Protein AF-A0A087AKK3-F1 (afdb_monomer)

Sequence (201 aa):
MSITNPILTGFAPDPALIRVGDTYVLANSTFDWWPAVNLHVSRDLANWTAVRSPIREARQLDLRGVASSFGVWAPDISYAHGRYWLVATNVKSVHASFTDRTTTYLCGSVPVPEGTRTVRLRTRIRTSRYTYDYAFDDGPWQETGTWPDARILSDDYAWQHGRGFFTGATVGLCTVDMSGYRASATFTGFDYRPEAGEVRP

Radius of gyration: 19.06 Å; Cα contacts (8 Å, |Δi|>4): 296; chains: 1; bounding box: 41×39×56 Å

Mean predicted aligned error: 10.4 Å

InterPro domains:
  IPR006710 Glycoside hydrolase, family 43 [PF04616] (3-94)
  IPR013320 Concanavalin A-like lectin/glucanase domain superfamily [SSF49899] (100-194)
  IPR023296 Glycosyl hydrolase, five-bladed beta-propeller domain superfamily [G3DSA:2.115.10.20] (1-170)
  IPR023296 Glycosyl hydrolase, five-bladed beta-propeller domain superfamily [SSF75005] (3-109)
  IPR041542 Beta-xylosidase, C-terminal Concanavalin A-like domain [PF17851] (105-193)
  IPR051795 Glycosyl Hydrolase Family 43 [PTHR42812] (3-93)

Secondary structure (DSSP, 8-state):
----S-SS-SS--S-EEEEETTEEEEEE--BT-SSBSEEEEESSSSS-EEE--SB-STTT---TTPPTT-EE-S-EEEEETTEEEEE--EE----S--------------PPPTT---EEEEEEEETTEEEEEEEETTS--EE-----BGGGGSHHHHHHTT-----S---------SSSS-PPP----------------

Nearest PDB structures (foldseek):
  1yrz-assembly2_B  TM=8.062E-01  e=1.834E-09  Halalkalibacterium halodurans C-125
  6ife-assembly1_B  TM=8.017E-01  e=3.567E-09  Bacillus pumilus
  7k1r-assembly1_A  TM=7.652E-01  e=2.049E-09  Enterobacter sp. enrichment culture clone nf1B6
  5zqs-assembly1_A  TM=8.058E-01  e=1.142E-08  Bacillus pumilus
  6ms3-assembly1_B  TM=6.995E-01  e=1.881E-08  Bacillus licheniformis DSM 13 = ATCC 14580

Foldseek 3Di:
DFADPPLDDDPFPQWAWDDDVQKIKTWGADALDPPGIWIWIDRQSRHIDTDDDPRHDVVRPPSPPADPRFAWHRKHWDDDDNDIDIGTDRGRDDPADPDPPDDDDPPDDDDDDPPFPDKDWDWDDD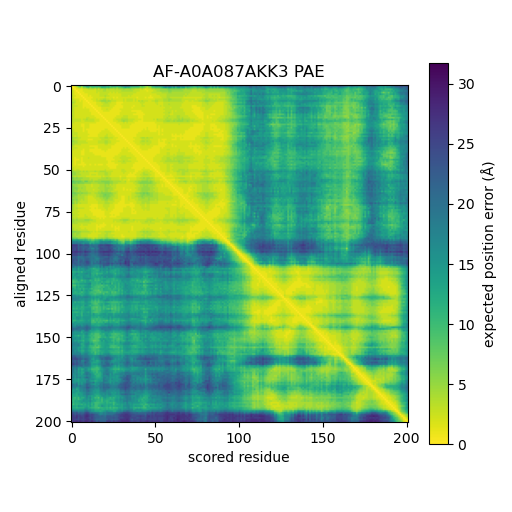PQWIFIWIDTDPDDIDTPPDTDGCCCQDQVVCVVVRHDGDHDHDDDDDDDPPPPPPDDDTDNDDDDDDDPDPPDD

Structure (mmCIF, N/CA/C/O backbone):
data_AF-A0A087AKK3-F1
#
_entry.id   AF-A0A087AKK3-F1
#
loop_
_atom_site.group_PDB
_atom_site.id
_atom_site.type_symbol
_atom_site.label_atom_id
_atom_site.label_alt_id
_atom_site.label_comp_id
_atom_site.label_asym_id
_atom_site.label_entity_id
_atom_site.label_seq_id
_atom_site.pdbx_PDB_ins_code
_atom_site.Cartn_x
_atom_site.Cartn_y
_atom_site.Cartn_z
_atom_site.occupancy
_atom_site.B_iso_or_equiv
_atom_site.auth_seq_id
_atom_site.auth_comp_id
_atom_site.auth_asym_id
_atom_site.auth_atom_id
_atom_site.pdbx_PDB_model_num
ATOM 1 N N . MET A 1 1 ? -9.877 -17.093 10.296 1.00 61.69 1 MET A N 1
ATOM 2 C CA . MET A 1 1 ? -8.447 -17.364 10.035 1.00 61.69 1 MET A CA 1
ATOM 3 C C . MET A 1 1 ? -7.669 -16.129 10.467 1.00 61.69 1 MET A C 1
ATOM 5 O O . MET A 1 1 ? -8.206 -15.042 10.301 1.00 61.69 1 MET A O 1
AT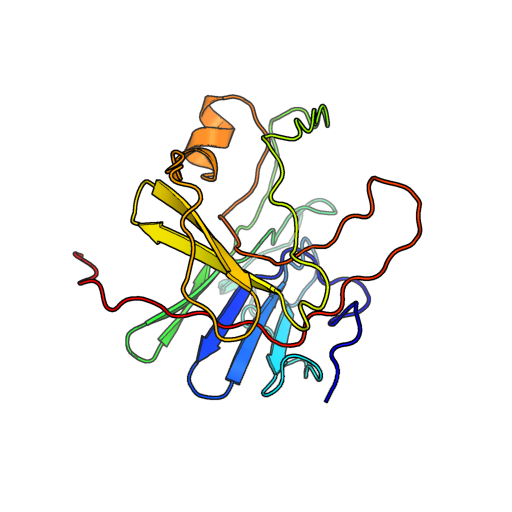OM 9 N N . SER A 1 2 ? -6.502 -16.267 11.098 1.00 81.75 2 SER A N 1
ATOM 10 C CA . SER A 1 2 ? -5.696 -15.124 11.561 1.00 81.75 2 SER A CA 1
ATOM 11 C C . SER A 1 2 ? -4.670 -14.716 10.504 1.00 81.75 2 SER A C 1
ATOM 13 O O . SER A 1 2 ? -4.072 -15.586 9.878 1.00 81.75 2 SER A O 1
ATOM 15 N N . ILE A 1 3 ? -4.441 -13.413 10.335 1.00 84.88 3 ILE A N 1
ATOM 16 C CA . ILE A 1 3 ? -3.373 -12.877 9.482 1.00 84.88 3 ILE A CA 1
ATOM 17 C C . ILE A 1 3 ? -2.043 -12.974 10.239 1.00 84.88 3 ILE A C 1
ATOM 19 O O . ILE A 1 3 ? -1.964 -12.589 11.407 1.00 84.88 3 ILE A O 1
ATOM 23 N N . THR A 1 4 ? -0.992 -13.458 9.577 1.00 80.81 4 THR A N 1
ATOM 24 C CA . THR A 1 4 ? 0.373 -13.485 10.121 1.00 80.81 4 THR A CA 1
ATOM 25 C C . THR A 1 4 ? 1.274 -12.635 9.242 1.00 80.81 4 THR A C 1
ATOM 27 O O . THR A 1 4 ? 1.393 -12.882 8.046 1.00 80.81 4 THR A O 1
ATOM 30 N N . ASN A 1 5 ? 1.897 -11.620 9.839 1.00 81.56 5 ASN A N 1
ATOM 31 C CA . ASN A 1 5 ? 2.835 -10.762 9.129 1.00 81.56 5 ASN A CA 1
ATOM 32 C C . ASN A 1 5 ? 4.249 -11.375 9.086 1.00 81.56 5 ASN A C 1
ATOM 34 O O . ASN A 1 5 ? 4.656 -12.009 10.063 1.00 81.56 5 ASN A O 1
ATOM 38 N N . PRO A 1 6 ? 5.016 -11.123 8.007 1.00 86.75 6 PRO A N 1
ATOM 39 C CA . PRO A 1 6 ? 4.605 -10.379 6.809 1.00 86.75 6 PRO A CA 1
ATOM 40 C C . PRO A 1 6 ? 3.703 -11.222 5.885 1.00 86.75 6 PRO A C 1
ATOM 42 O O . PRO A 1 6 ? 3.997 -12.387 5.632 1.00 86.75 6 PRO A O 1
ATOM 45 N N . ILE A 1 7 ? 2.624 -10.621 5.358 1.00 87.19 7 ILE A N 1
ATOM 46 C CA . ILE A 1 7 ? 1.678 -11.306 4.449 1.00 87.19 7 ILE A CA 1
ATOM 47 C C . ILE A 1 7 ? 2.309 -11.729 3.112 1.00 87.19 7 ILE A C 1
ATOM 49 O O . ILE A 1 7 ? 1.840 -12.671 2.480 1.00 87.19 7 ILE A O 1
ATOM 53 N N . LEU A 1 8 ? 3.383 -11.046 2.702 1.00 90.56 8 LEU A N 1
ATOM 54 C CA . LEU A 1 8 ? 4.264 -11.406 1.594 1.00 90.56 8 LEU A CA 1
ATOM 55 C C . LEU A 1 8 ? 5.705 -11.346 2.109 1.00 90.56 8 LEU A C 1
ATOM 57 O O . LEU A 1 8 ? 6.149 -10.306 2.595 1.00 90.56 8 LEU A O 1
ATOM 61 N N . THR A 1 9 ? 6.431 -12.459 2.043 1.00 89.56 9 THR A N 1
ATOM 62 C CA . THR A 1 9 ? 7.839 -12.534 2.455 1.00 89.56 9 THR A CA 1
ATOM 63 C C . THR A 1 9 ? 8.776 -12.160 1.302 1.00 89.56 9 THR A C 1
ATOM 65 O O . THR A 1 9 ? 8.441 -12.310 0.129 1.00 89.56 9 THR A O 1
ATOM 68 N N . GLY A 1 10 ? 9.990 -11.705 1.630 1.00 90.62 10 GLY A N 1
ATOM 69 C CA . GLY A 1 10 ? 11.021 -11.390 0.637 1.00 90.62 10 GLY A CA 1
ATOM 70 C C . GLY A 1 10 ? 10.846 -10.018 -0.024 1.00 90.62 10 GLY A C 1
ATOM 71 O O . GLY A 1 10 ? 10.467 -9.045 0.624 1.00 90.62 10 GLY A O 1
ATOM 72 N N . PHE A 1 11 ? 11.187 -9.931 -1.310 1.00 90.31 11 PHE A N 1
ATOM 73 C CA . PHE A 1 11 ? 11.181 -8.690 -2.087 1.00 90.31 11 PHE A CA 1
ATOM 74 C C . PHE A 1 11 ? 9.762 -8.343 -2.581 1.00 90.31 11 PHE A C 1
ATOM 76 O O . PHE A 1 11 ? 9.383 -8.650 -3.711 1.00 90.31 11 PHE A O 1
ATOM 83 N N . ALA A 1 12 ? 8.975 -7.716 -1.703 1.00 92.25 12 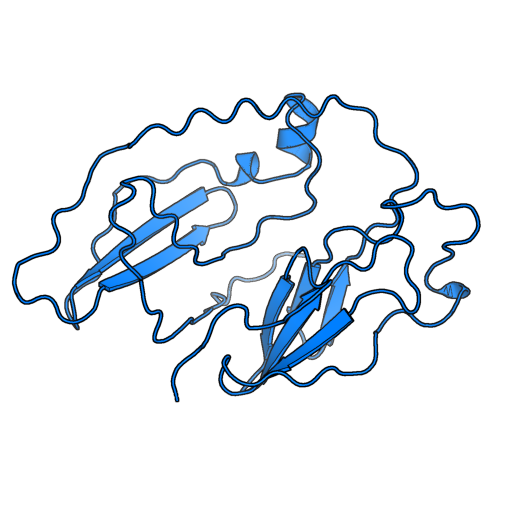ALA A N 1
ATOM 84 C CA . ALA A 1 12 ? 7.624 -7.226 -1.993 1.00 92.25 12 ALA A CA 1
ATOM 85 C C . ALA A 1 12 ? 7.392 -5.807 -1.415 1.00 92.25 12 ALA A C 1
ATOM 87 O O . ALA A 1 12 ? 6.607 -5.647 -0.476 1.00 92.25 12 ALA A O 1
ATOM 88 N N . PRO A 1 13 ? 8.089 -4.770 -1.925 1.00 86.38 13 PRO A N 1
ATOM 89 C CA . PRO A 1 13 ? 7.930 -3.395 -1.458 1.00 86.38 13 PRO A CA 1
ATOM 90 C C . PRO A 1 13 ? 6.706 -2.713 -2.077 1.00 86.38 13 PRO A C 1
ATOM 92 O O . PRO A 1 13 ? 6.098 -3.222 -3.018 1.00 86.38 13 PRO A O 1
ATOM 95 N N . ASP A 1 14 ? 6.355 -1.546 -1.541 1.00 88.25 14 ASP A N 1
ATOM 96 C CA . ASP A 1 14 ? 5.350 -0.631 -2.095 1.00 88.25 14 ASP A CA 1
ATOM 97 C C . ASP A 1 14 ? 4.004 -1.301 -2.443 1.00 88.25 14 ASP A C 1
ATOM 99 O O . ASP A 1 14 ? 3.605 -1.327 -3.609 1.00 88.25 14 ASP A O 1
ATOM 103 N N . PRO A 1 15 ? 3.304 -1.904 -1.459 1.00 89.69 15 PRO A N 1
ATOM 104 C CA . PRO A 1 15 ? 2.065 -2.622 -1.724 1.00 89.69 15 PRO A CA 1
ATOM 105 C C . PRO A 1 15 ? 0.937 -1.663 -2.130 1.00 89.69 15 PRO A C 1
ATOM 107 O O . PRO A 1 15 ? 0.432 -0.904 -1.303 1.00 89.69 15 PRO A O 1
ATOM 110 N N . ALA A 1 16 ? 0.475 -1.764 -3.374 1.00 87.94 16 ALA A N 1
ATOM 111 C CA . ALA A 1 16 ? -0.769 -1.162 -3.842 1.00 87.94 16 ALA A CA 1
ATOM 112 C C . ALA A 1 16 ? -1.887 -2.212 -3.816 1.00 87.94 16 ALA A C 1
ATOM 114 O O . ALA A 1 16 ? -1.861 -3.181 -4.576 1.00 87.94 16 ALA A O 1
ATOM 115 N N . LEU A 1 17 ? -2.851 -2.043 -2.908 1.00 90.00 17 LEU A N 1
ATOM 116 C CA . LEU A 1 17 ? -3.904 -3.015 -2.614 1.00 90.00 17 LEU A CA 1
ATOM 117 C C . LEU A 1 17 ? -5.280 -2.478 -3.015 1.00 90.00 17 LEU A C 1
ATOM 119 O O . LEU A 1 17 ? -5.697 -1.422 -2.546 1.00 90.00 17 LEU A O 1
ATOM 123 N N . ILE A 1 18 ? -6.033 -3.268 -3.776 1.00 88.19 18 ILE A N 1
ATOM 124 C CA . ILE A 1 18 ? -7.459 -3.037 -4.033 1.00 88.19 18 ILE A CA 1
ATOM 125 C C . ILE A 1 18 ? -8.285 -4.289 -3.775 1.00 88.19 18 ILE A C 1
ATOM 127 O O . ILE A 1 18 ? -7.763 -5.401 -3.695 1.00 88.19 18 ILE A O 1
ATOM 131 N N . ARG A 1 19 ? -9.604 -4.114 -3.696 1.00 90.19 19 ARG A N 1
ATOM 132 C CA . ARG A 1 19 ? -10.575 -5.208 -3.664 1.00 90.19 19 ARG A CA 1
ATOM 133 C C . ARG A 1 19 ? -11.540 -5.078 -4.838 1.00 90.19 19 ARG A C 1
ATOM 135 O O . ARG A 1 19 ? -12.117 -4.015 -5.049 1.00 90.19 19 ARG A O 1
ATOM 142 N N . VAL A 1 20 ? -11.747 -6.172 -5.565 1.00 91.00 20 VAL A N 1
ATOM 143 C CA . VAL A 1 20 ? -12.719 -6.292 -6.658 1.00 91.00 20 VAL A CA 1
ATOM 144 C C . VAL A 1 20 ? -13.595 -7.508 -6.374 1.00 91.00 20 VAL A C 1
ATOM 146 O O . VAL A 1 20 ? -13.138 -8.647 -6.436 1.00 91.00 20 VAL A O 1
ATOM 149 N N . GLY A 1 21 ? -14.855 -7.270 -6.005 1.00 92.62 21 GLY A N 1
ATOM 150 C CA . GLY A 1 21 ? -15.750 -8.335 -5.546 1.00 92.62 21 GLY A CA 1
ATOM 151 C C . GLY A 1 21 ? -15.235 -9.019 -4.272 1.00 92.62 21 GLY A C 1
ATOM 152 O O . GLY A 1 21 ? -15.027 -8.373 -3.241 1.00 92.62 21 GLY A O 1
ATOM 153 N N . ASP A 1 22 ? -15.036 -10.335 -4.331 1.00 93.56 22 ASP A N 1
ATOM 154 C CA . ASP A 1 22 ? -14.504 -11.155 -3.233 1.00 93.56 22 ASP A CA 1
ATOM 155 C C . ASP A 1 22 ? -12.972 -11.298 -3.256 1.00 93.56 22 ASP A C 1
ATOM 157 O O . ASP A 1 22 ? -12.410 -11.995 -2.415 1.00 93.56 22 ASP A O 1
ATOM 161 N N . THR A 1 23 ? -12.297 -10.650 -4.208 1.00 95.00 23 THR A N 1
ATOM 162 C CA . THR A 1 23 ? -10.865 -10.829 -4.449 1.00 95.00 23 THR A CA 1
ATOM 163 C C . THR A 1 23 ? -10.091 -9.551 -4.137 1.00 95.00 23 THR A C 1
ATOM 165 O O . THR A 1 23 ? -10.370 -8.478 -4.672 1.00 95.00 23 THR A O 1
ATOM 168 N N . TYR A 1 24 ? -9.088 -9.678 -3.281 1.00 95.06 24 TYR A N 1
ATOM 169 C CA . TYR A 1 24 ? -8.055 -8.685 -3.030 1.00 95.06 24 TYR A CA 1
ATOM 170 C C . TYR A 1 24 ? -6.929 -8.849 -4.047 1.00 95.06 24 TYR A C 1
ATOM 172 O O . TYR A 1 24 ? -6.531 -9.974 -4.347 1.00 95.06 24 TYR A O 1
ATOM 180 N N . VAL A 1 25 ? -6.418 -7.736 -4.565 1.00 95.75 25 VAL A N 1
ATOM 181 C CA . VAL A 1 25 ? -5.319 -7.686 -5.534 1.00 95.75 25 VAL A CA 1
ATOM 182 C C . VAL A 1 25 ? -4.248 -6.751 -4.999 1.00 95.75 25 VAL A C 1
ATOM 184 O O . VAL A 1 25 ? -4.553 -5.606 -4.680 1.00 95.75 25 VAL A O 1
ATOM 187 N N . LEU A 1 26 ? -3.014 -7.237 -4.907 1.00 95.38 26 LEU A N 1
ATOM 188 C CA . LEU A 1 26 ? -1.871 -6.505 -4.374 1.00 95.38 26 LEU A CA 1
ATOM 189 C C . LEU A 1 26 ? -0.761 -6.456 -5.425 1.00 95.38 26 LEU A C 1
ATOM 191 O O . LEU A 1 26 ? -0.310 -7.501 -5.894 1.00 95.38 26 LEU A O 1
ATOM 195 N N . ALA A 1 27 ? -0.347 -5.250 -5.802 1.00 95.81 27 ALA A N 1
ATOM 196 C CA . ALA A 1 27 ? 0.767 -4.993 -6.705 1.00 95.81 27 ALA A CA 1
ATOM 197 C C . ALA A 1 27 ? 1.980 -4.466 -5.924 1.00 95.81 27 ALA A C 1
ATOM 199 O O . ALA A 1 27 ? 1.818 -3.629 -5.042 1.00 95.81 27 ALA A O 1
ATOM 200 N N . ASN A 1 28 ? 3.181 -4.940 -6.250 1.00 95.31 28 ASN A N 1
ATOM 201 C CA . ASN A 1 28 ? 4.441 -4.487 -5.654 1.00 95.31 28 ASN A CA 1
ATOM 202 C C . ASN A 1 28 ? 5.404 -3.979 -6.727 1.00 95.31 28 ASN A C 1
ATOM 204 O O . ASN A 1 28 ? 5.393 -4.465 -7.867 1.00 95.31 28 ASN A O 1
ATOM 208 N N . SER A 1 29 ? 6.272 -3.047 -6.338 1.00 94.00 29 SER A N 1
ATOM 209 C CA . SER A 1 29 ? 7.388 -2.595 -7.167 1.00 94.00 29 SER A CA 1
ATOM 210 C C . SER A 1 29 ? 8.376 -3.734 -7.436 1.00 94.00 29 SER A C 1
ATOM 212 O O . SER A 1 29 ? 8.491 -4.695 -6.672 1.00 94.00 29 SER A O 1
ATOM 214 N N . THR A 1 30 ? 9.071 -3.650 -8.572 1.00 95.62 30 THR A N 1
ATOM 215 C CA . THR A 1 30 ? 10.078 -4.645 -8.985 1.00 95.62 30 THR A CA 1
ATOM 216 C C . THR A 1 30 ? 11.428 -4.023 -9.304 1.00 95.62 30 THR A C 1
ATOM 218 O O . THR A 1 30 ? 12.376 -4.754 -9.559 1.00 95.62 30 THR A O 1
ATOM 221 N N . PHE A 1 31 ? 11.547 -2.697 -9.269 1.00 94.38 31 PHE A N 1
ATOM 222 C CA . PHE A 1 31 ? 12.751 -1.970 -9.651 1.00 94.38 31 PHE A CA 1
ATOM 223 C C . PHE A 1 31 ? 13.273 -2.433 -11.025 1.00 94.38 31 PHE A C 1
ATOM 225 O O . PHE A 1 31 ? 12.545 -2.395 -12.022 1.00 94.38 31 PHE A O 1
ATOM 232 N N . ASP A 1 32 ? 14.520 -2.880 -11.080 1.00 94.62 32 ASP A N 1
ATOM 233 C CA . ASP A 1 32 ? 15.224 -3.372 -12.256 1.00 94.62 32 ASP A CA 1
ATOM 234 C C . ASP A 1 32 ? 14.939 -4.855 -12.570 1.00 94.62 32 ASP A C 1
ATOM 236 O O . ASP A 1 32 ? 15.443 -5.386 -13.562 1.00 94.62 32 ASP A O 1
ATOM 240 N N . TRP A 1 33 ? 14.086 -5.524 -11.786 1.00 95.56 33 TRP A N 1
ATOM 241 C CA . TRP A 1 33 ? 13.702 -6.919 -12.007 1.00 95.56 33 TRP A CA 1
ATOM 242 C C . TRP A 1 33 ? 12.614 -7.083 -13.073 1.00 95.56 33 TRP A C 1
ATOM 244 O O . TRP A 1 33 ? 11.688 -6.278 -13.207 1.00 95.56 33 TRP A O 1
ATOM 254 N N . TRP A 1 34 ? 12.717 -8.190 -13.813 1.00 94.00 34 TRP A N 1
ATOM 255 C CA . TRP A 1 34 ? 11.818 -8.562 -14.902 1.00 94.00 34 TRP A CA 1
ATOM 256 C C . TRP A 1 34 ? 11.275 -9.989 -14.716 1.00 94.00 34 TRP A C 1
ATOM 258 O O . TRP A 1 34 ? 12.063 -10.885 -14.406 1.00 94.00 34 TRP A O 1
ATOM 268 N N . PRO A 1 35 ? 9.982 -10.262 -14.985 1.00 95.25 35 PRO A N 1
ATOM 269 C CA . PRO A 1 35 ? 8.943 -9.335 -15.444 1.00 95.25 35 PRO A CA 1
ATOM 270 C C . PRO A 1 35 ? 8.543 -8.271 -14.415 1.00 95.25 35 PRO A C 1
ATOM 272 O O . PRO A 1 35 ? 8.731 -8.460 -13.219 1.00 95.25 35 PRO A O 1
ATOM 275 N N . ALA A 1 36 ? 8.003 -7.151 -14.895 1.00 95.00 36 ALA A N 1
ATOM 276 C CA . ALA A 1 36 ? 7.754 -5.973 -14.075 1.00 95.00 36 ALA A CA 1
ATOM 277 C C . ALA A 1 36 ? 6.387 -6.002 -13.373 1.00 95.00 36 ALA A C 1
ATOM 279 O O . ALA A 1 36 ? 5.386 -6.424 -13.962 1.00 95.00 36 ALA A O 1
ATOM 280 N N . VAL A 1 37 ? 6.363 -5.468 -12.145 1.00 96.25 37 VAL A N 1
ATOM 281 C CA . VAL A 1 37 ? 5.239 -5.478 -11.191 1.00 96.25 37 VAL A CA 1
ATOM 282 C C . VAL A 1 37 ? 4.855 -6.896 -10.754 1.00 96.25 37 VAL A C 1
ATOM 284 O O . VAL A 1 37 ? 4.308 -7.691 -11.523 1.00 96.25 37 VAL A O 1
ATOM 287 N N . ASN A 1 38 ? 5.098 -7.214 -9.483 1.00 96.69 38 ASN A N 1
ATOM 288 C CA . ASN A 1 38 ? 4.615 -8.460 -8.888 1.00 96.69 38 ASN A CA 1
ATOM 289 C C . ASN A 1 38 ? 3.147 -8.290 -8.503 1.00 96.69 38 ASN A C 1
ATOM 291 O O . ASN A 1 38 ? 2.796 -7.286 -7.890 1.00 96.69 38 ASN A O 1
ATOM 295 N N . LEU A 1 39 ? 2.298 -9.258 -8.856 1.00 96.75 39 LEU A N 1
ATOM 296 C CA . LEU A 1 39 ? 0.868 -9.213 -8.561 1.00 96.75 39 LEU A CA 1
ATOM 297 C C . LEU A 1 39 ? 0.467 -10.443 -7.750 1.00 96.75 39 LEU A C 1
ATOM 299 O O . LEU A 1 39 ? 0.797 -11.571 -8.114 1.00 96.75 39 LEU A O 1
ATOM 303 N N . HIS A 1 40 ? -0.260 -10.220 -6.664 1.00 97.69 40 HIS A N 1
ATOM 304 C CA . HIS A 1 40 ? -0.758 -11.259 -5.775 1.00 97.69 40 HIS A CA 1
ATOM 305 C C . HIS A 1 40 ? -2.263 -11.101 -5.593 1.00 97.69 40 HIS A C 1
ATOM 307 O O . HIS A 1 40 ? -2.782 -9.985 -5.600 1.00 97.69 40 HIS A O 1
ATOM 313 N N . VAL A 1 41 ? -2.966 -12.216 -5.410 1.00 97.31 41 VAL A N 1
ATOM 314 C CA . VAL A 1 41 ? -4.398 -12.215 -5.101 1.00 97.31 41 VAL A CA 1
ATOM 315 C C . VAL A 1 41 ? -4.698 -12.994 -3.832 1.00 97.31 41 VAL A C 1
ATOM 317 O O . VAL A 1 41 ? -4.019 -13.971 -3.515 1.00 97.31 41 VAL A O 1
ATOM 320 N N . SER A 1 42 ? -5.734 -12.570 -3.119 1.00 96.19 42 SER A N 1
ATOM 321 C CA . SER A 1 42 ? -6.236 -13.230 -1.914 1.00 96.19 42 SER A CA 1
ATOM 322 C C . SER A 1 42 ? -7.754 -13.091 -1.827 1.00 96.19 42 SER A C 1
ATOM 324 O O . SER A 1 42 ? -8.325 -12.166 -2.398 1.00 96.19 42 SER A O 1
ATOM 326 N N . ARG A 1 43 ? -8.425 -13.986 -1.098 1.00 94.06 43 ARG A N 1
ATOM 327 C CA . ARG A 1 43 ? -9.845 -13.831 -0.719 1.00 94.06 43 ARG A CA 1
ATOM 328 C C . ARG A 1 43 ? -10.042 -13.544 0.770 1.00 94.06 43 ARG A C 1
ATOM 330 O O . ARG A 1 43 ? -11.149 -13.225 1.186 1.00 94.06 43 ARG A O 1
ATOM 337 N N . ASP A 1 44 ? -8.982 -13.657 1.567 1.00 89.88 44 ASP A N 1
ATOM 338 C CA . ASP A 1 44 ? -9.047 -13.627 3.032 1.00 89.88 44 ASP A CA 1
ATOM 339 C C . ASP A 1 44 ? -7.974 -12.741 3.687 1.00 89.88 44 ASP A C 1
ATOM 341 O O . ASP A 1 44 ? -7.906 -12.690 4.914 1.00 89.88 44 ASP A O 1
ATOM 345 N N . LEU A 1 45 ? -7.146 -12.052 2.887 1.00 90.81 45 LEU A N 1
ATOM 346 C CA . LEU A 1 45 ? -5.993 -11.233 3.297 1.00 90.81 45 LEU A CA 1
ATOM 347 C C . LEU A 1 45 ? -4.873 -11.994 4.029 1.00 90.81 45 LEU A C 1
ATOM 349 O O . LEU A 1 45 ? -3.817 -11.413 4.284 1.00 90.81 45 LEU A O 1
ATOM 353 N N . ALA A 1 46 ? -5.070 -13.273 4.345 1.00 88.31 46 ALA A N 1
ATOM 354 C CA . ALA A 1 46 ? -4.118 -14.110 5.064 1.00 88.31 46 ALA A CA 1
ATOM 355 C C . ALA A 1 46 ? -3.292 -14.966 4.100 1.00 88.31 46 ALA A C 1
ATOM 357 O O . ALA A 1 46 ? -2.082 -15.091 4.265 1.00 88.31 46 ALA A O 1
ATOM 358 N N . ASN A 1 47 ? -3.938 -15.523 3.075 1.00 92.56 47 ASN A N 1
ATOM 359 C CA . ASN A 1 47 ? -3.326 -16.412 2.101 1.00 92.56 47 ASN A CA 1
ATOM 360 C C . ASN A 1 47 ? -3.256 -15.719 0.743 1.00 92.56 47 ASN A C 1
ATOM 362 O O . ASN A 1 47 ? -4.280 -15.323 0.180 1.00 92.56 47 ASN A O 1
ATOM 366 N N . TRP A 1 48 ? -2.044 -15.595 0.209 1.00 96.12 48 TRP A N 1
ATOM 367 C CA . TRP A 1 48 ? -1.771 -14.874 -1.029 1.00 96.12 48 TRP A CA 1
ATOM 368 C C . TRP A 1 48 ? -1.206 -15.810 -2.089 1.00 96.12 48 TRP A C 1
ATOM 370 O O . TRP A 1 48 ? -0.311 -16.608 -1.827 1.00 96.12 48 TRP A O 1
ATOM 380 N N . THR A 1 49 ? -1.732 -15.704 -3.306 1.00 97.81 49 THR A N 1
ATOM 381 C CA . THR A 1 49 ? -1.240 -16.436 -4.476 1.00 97.81 49 THR A CA 1
ATOM 382 C C . THR A 1 49 ? -0.628 -15.450 -5.456 1.00 97.81 49 THR A C 1
ATOM 384 O O . THR A 1 49 ? -1.305 -14.522 -5.898 1.00 97.81 49 THR A O 1
ATOM 387 N N . ALA A 1 50 ? 0.642 -15.652 -5.808 1.00 96.81 50 ALA A N 1
ATOM 388 C CA . ALA A 1 50 ? 1.272 -14.907 -6.889 1.00 96.81 50 ALA A CA 1
ATOM 389 C C . ALA A 1 50 ? 0.587 -15.243 -8.218 1.00 96.81 50 ALA A C 1
ATOM 391 O O . ALA A 1 50 ? 0.356 -16.410 -8.542 1.00 96.81 50 ALA A O 1
ATOM 392 N N . VAL A 1 51 ? 0.275 -14.218 -9.000 1.00 96.12 51 VAL A N 1
ATOM 393 C CA . VAL A 1 51 ? -0.265 -14.369 -10.348 1.00 96.12 51 VAL A CA 1
ATOM 394 C C . VAL A 1 51 ? 0.668 -13.717 -11.357 1.00 96.12 51 VAL A C 1
ATOM 396 O O . VAL A 1 51 ? 1.669 -13.083 -11.031 1.00 96.12 51 VAL A O 1
ATOM 399 N N . ARG A 1 52 ? 0.357 -13.925 -12.632 1.00 93.50 52 ARG A N 1
ATOM 400 C CA . ARG A 1 52 ? 1.165 -13.441 -13.743 1.00 93.50 52 ARG A CA 1
ATOM 401 C C . ARG A 1 52 ? 1.345 -11.917 -13.681 1.00 93.50 52 ARG A C 1
ATOM 403 O O . ARG A 1 52 ? 0.357 -11.191 -13.725 1.00 93.50 52 ARG A O 1
ATOM 410 N N . SER A 1 53 ? 2.600 -11.462 -13.707 1.00 94.62 53 SER A N 1
ATOM 411 C CA . SER A 1 53 ? 2.939 -10.040 -13.830 1.00 94.62 53 SER A CA 1
ATOM 412 C C . SER A 1 53 ? 2.287 -9.405 -15.069 1.00 94.62 53 SER A C 1
ATOM 414 O O . SER A 1 53 ? 2.254 -10.045 -16.130 1.00 94.62 53 SER A O 1
ATOM 416 N N . PRO A 1 54 ? 1.792 -8.161 -14.972 1.00 92.50 54 PRO A N 1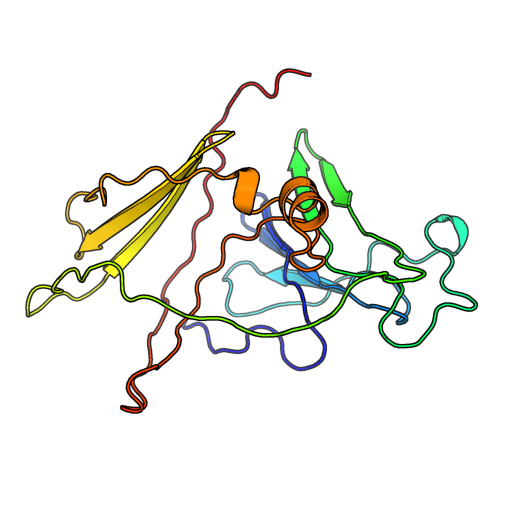
ATOM 417 C CA . PRO A 1 54 ? 1.091 -7.478 -16.059 1.00 92.50 54 PRO A CA 1
ATOM 418 C C . PRO A 1 54 ? 2.029 -6.906 -17.137 1.00 92.50 54 PRO A C 1
ATOM 420 O O . PRO A 1 54 ? 1.620 -6.767 -18.293 1.00 92.50 54 PRO A O 1
ATOM 423 N N . ILE A 1 55 ? 3.287 -6.602 -16.794 1.00 93.75 55 ILE A N 1
ATOM 424 C CA . ILE A 1 55 ? 4.283 -6.032 -17.712 1.00 93.75 55 ILE A CA 1
ATOM 425 C C . ILE A 1 55 ? 5.325 -7.105 -18.039 1.00 93.75 55 ILE A C 1
ATOM 427 O O . ILE A 1 55 ? 6.138 -7.487 -17.198 1.00 93.75 55 ILE A O 1
ATOM 431 N N . ARG A 1 56 ? 5.271 -7.644 -19.262 1.00 93.88 56 ARG A N 1
ATOM 432 C CA . ARG A 1 56 ? 6.064 -8.818 -19.677 1.00 93.88 56 ARG A CA 1
ATOM 433 C C . ARG A 1 56 ? 6.661 -8.722 -21.073 1.00 93.88 56 ARG A C 1
ATOM 435 O O . ARG A 1 56 ? 7.350 -9.649 -21.496 1.00 93.88 56 ARG A O 1
ATOM 442 N N . GLU A 1 57 ? 6.395 -7.644 -21.792 1.00 92.00 57 GLU A N 1
ATOM 443 C CA . GLU A 1 57 ? 6.906 -7.424 -23.138 1.00 92.00 57 GLU A CA 1
ATOM 444 C C . GLU A 1 57 ? 7.704 -6.124 -23.186 1.00 92.00 57 GLU A C 1
ATOM 446 O O . GLU A 1 57 ? 7.274 -5.108 -22.643 1.00 92.00 57 GLU A O 1
ATOM 451 N N . ALA A 1 58 ? 8.835 -6.127 -23.894 1.00 86.75 58 ALA A N 1
ATOM 452 C CA . ALA A 1 58 ? 9.710 -4.956 -23.997 1.00 86.75 58 ALA A CA 1
ATOM 453 C C . ALA A 1 58 ? 8.996 -3.714 -24.567 1.00 86.75 58 ALA A C 1
ATOM 455 O O . ALA A 1 58 ? 9.347 -2.588 -24.230 1.00 86.75 58 ALA A O 1
ATOM 456 N N . ARG A 1 59 ? 7.951 -3.905 -25.391 1.00 90.50 59 ARG A N 1
ATOM 457 C CA . ARG A 1 59 ? 7.118 -2.802 -25.903 1.00 90.50 59 ARG A CA 1
ATOM 458 C C . ARG A 1 59 ? 6.293 -2.094 -24.821 1.00 90.50 59 ARG A C 1
ATOM 460 O O . ARG A 1 59 ? 5.840 -0.983 -25.058 1.00 90.50 59 ARG A O 1
ATOM 467 N N . GLN A 1 60 ? 6.039 -2.748 -23.684 1.00 90.75 60 GLN A N 1
ATOM 468 C CA . GLN A 1 60 ? 5.340 -2.152 -22.542 1.00 90.75 60 GLN A CA 1
ATOM 469 C C . GLN A 1 60 ? 6.319 -1.376 -21.657 1.00 90.75 60 GLN A C 1
ATOM 471 O O . GLN A 1 60 ? 5.968 -0.329 -21.124 1.00 90.75 60 GLN A O 1
ATOM 476 N N . LEU A 1 61 ? 7.535 -1.905 -21.487 1.00 91.50 61 LEU A N 1
ATOM 477 C CA . LEU A 1 61 ? 8.561 -1.336 -20.626 1.00 91.50 61 LEU A CA 1
ATOM 478 C C . LEU A 1 61 ? 9.948 -1.857 -21.022 1.00 91.50 61 LEU A C 1
ATOM 480 O O . LEU A 1 61 ? 10.173 -3.066 -21.042 1.00 91.50 61 LEU A O 1
ATOM 484 N N . ASP A 1 62 ? 10.888 -0.939 -21.252 1.00 91.06 62 ASP A N 1
ATOM 485 C CA . ASP A 1 62 ? 12.299 -1.262 -21.474 1.00 91.06 62 ASP A CA 1
ATOM 486 C C . ASP A 1 62 ? 13.150 -0.882 -20.249 1.00 91.06 62 ASP A C 1
ATOM 488 O O . ASP A 1 62 ? 13.275 0.297 -19.875 1.00 91.06 62 ASP A O 1
ATOM 492 N N . LEU A 1 63 ? 13.716 -1.912 -19.614 1.00 92.38 63 LEU A N 1
ATOM 493 C CA . LEU A 1 63 ? 14.587 -1.809 -18.441 1.00 92.38 63 LEU A CA 1
ATOM 494 C C . LEU A 1 63 ? 16.080 -1.922 -18.784 1.00 92.38 63 LEU A C 1
ATOM 496 O O . LEU A 1 63 ? 16.919 -1.842 -17.890 1.00 92.38 63 LEU A O 1
ATOM 500 N N . ARG A 1 64 ? 16.456 -2.076 -20.060 1.00 92.94 64 ARG A N 1
ATOM 501 C CA . ARG A 1 64 ? 17.876 -2.147 -20.434 1.00 92.94 64 ARG A CA 1
ATOM 502 C C . ARG A 1 64 ? 18.596 -0.853 -20.048 1.00 92.94 64 ARG A C 1
ATOM 504 O O . ARG A 1 64 ? 18.116 0.244 -20.331 1.00 92.94 64 ARG A O 1
ATOM 511 N N . GLY A 1 65 ? 19.753 -0.994 -19.401 1.00 91.25 65 GLY A N 1
ATOM 512 C CA . GLY A 1 65 ? 20.586 0.132 -18.963 1.00 91.25 65 GLY A CA 1
ATOM 513 C C . GLY A 1 65 ? 20.059 0.896 -17.744 1.00 91.25 65 GLY A C 1
ATOM 514 O O . GLY A 1 65 ? 20.633 1.921 -17.388 1.00 91.25 65 GLY A O 1
ATOM 515 N N . VAL A 1 66 ? 18.986 0.426 -17.103 1.00 91.00 66 VAL A N 1
ATOM 516 C CA . VAL A 1 66 ? 18.525 0.963 -15.817 1.00 91.00 66 VAL A CA 1
ATOM 517 C C . VAL A 1 66 ? 19.534 0.602 -14.726 1.00 91.00 66 VAL A C 1
ATOM 519 O O . VAL A 1 66 ? 20.028 -0.522 -14.683 1.00 91.00 66 VAL A O 1
ATOM 522 N N . ALA A 1 67 ? 19.865 1.564 -13.865 1.00 88.81 67 ALA A N 1
ATOM 523 C CA . ALA A 1 67 ? 20.748 1.334 -12.726 1.00 88.81 67 ALA A CA 1
ATOM 524 C C . ALA A 1 67 ? 20.054 0.493 -11.636 1.00 88.81 67 ALA A C 1
ATOM 526 O O . ALA A 1 67 ? 18.830 0.455 -11.547 1.00 88.81 67 ALA A O 1
ATOM 527 N N . SER A 1 68 ? 20.829 -0.161 -10.775 1.00 88.12 68 SER A N 1
ATOM 528 C CA . SER A 1 68 ? 20.274 -0.971 -9.682 1.00 88.12 68 SER A CA 1
ATOM 529 C C . SER A 1 68 ? 19.364 -0.149 -8.765 1.00 88.12 68 SER A C 1
ATOM 531 O O . SER A 1 68 ? 19.706 0.983 -8.417 1.00 88.12 68 SER A O 1
ATOM 533 N N . SER A 1 69 ? 18.218 -0.717 -8.375 1.00 84.25 69 SER A N 1
ATOM 534 C CA . SER A 1 69 ? 17.167 -0.049 -7.582 1.00 84.25 69 SER A CA 1
ATOM 535 C C . SER A 1 69 ? 16.428 1.098 -8.296 1.00 84.25 69 SER A C 1
ATOM 537 O O . SER A 1 69 ? 15.622 1.799 -7.682 1.00 84.25 69 SER A O 1
ATOM 539 N N . PHE A 1 70 ? 16.656 1.297 -9.596 1.00 88.81 70 PHE A N 1
ATOM 540 C CA . PHE A 1 70 ? 15.832 2.156 -10.455 1.00 88.81 70 PHE A CA 1
ATOM 541 C C . PHE A 1 70 ? 14.791 1.306 -11.199 1.00 88.81 70 PHE A C 1
ATOM 543 O O . PHE A 1 70 ? 14.490 0.196 -10.780 1.00 88.81 70 PHE A O 1
ATOM 550 N N . GLY A 1 71 ? 14.189 1.800 -12.279 1.00 92.06 71 GLY A N 1
ATOM 551 C CA . GLY A 1 71 ? 13.177 1.045 -13.017 1.00 92.06 71 GLY A CA 1
ATOM 552 C C . GLY A 1 71 ? 11.816 1.178 -12.356 1.00 92.06 71 GLY A C 1
ATOM 553 O O . GLY A 1 71 ? 11.392 2.295 -12.081 1.00 92.06 71 GLY A O 1
ATOM 554 N N . VAL A 1 72 ? 11.117 0.067 -12.137 1.00 93.19 72 VAL A N 1
ATOM 555 C CA . VAL A 1 72 ? 9.724 0.059 -11.669 1.00 93.19 72 VAL A CA 1
ATOM 556 C C . VAL A 1 72 ? 9.626 0.339 -10.177 1.00 93.19 72 VAL A C 1
ATOM 558 O O . VAL A 1 72 ? 9.732 -0.574 -9.359 1.00 93.19 72 VAL A O 1
ATOM 561 N N . TRP A 1 73 ? 9.397 1.599 -9.834 1.00 90.12 73 TRP A N 1
ATOM 562 C CA . TRP A 1 73 ? 9.098 2.027 -8.464 1.00 90.12 73 TRP A CA 1
ATOM 563 C C . TRP A 1 73 ? 7.625 1.775 -8.105 1.00 90.12 73 TRP A C 1
ATOM 565 O O . TRP A 1 73 ? 6.913 1.128 -8.877 1.00 90.12 73 TRP A O 1
ATOM 575 N N . ALA A 1 74 ? 7.200 2.238 -6.921 1.00 87.81 74 ALA A N 1
ATOM 576 C CA . ALA A 1 74 ? 5.864 2.055 -6.354 1.00 87.81 74 ALA A CA 1
ATOM 577 C C . ALA A 1 74 ? 4.751 2.117 -7.421 1.00 87.81 74 ALA A C 1
ATOM 579 O O . ALA A 1 74 ? 4.530 3.180 -8.014 1.00 87.81 74 ALA A O 1
ATOM 580 N N . PRO A 1 75 ? 4.079 0.987 -7.711 1.00 88.62 75 PRO A N 1
ATOM 581 C CA . PRO A 1 75 ? 2.941 0.989 -8.609 1.00 88.62 75 PRO A CA 1
ATOM 582 C C . PRO A 1 75 ? 1.703 1.537 -7.893 1.00 88.62 75 PRO A C 1
ATOM 584 O O . PRO A 1 75 ? 1.617 1.516 -6.669 1.00 88.62 75 PRO A O 1
ATOM 587 N N . ASP A 1 76 ? 0.705 1.937 -8.671 1.00 86.50 76 ASP A N 1
ATOM 588 C CA . ASP A 1 76 ? -0.674 2.093 -8.216 1.00 86.50 76 ASP A CA 1
ATOM 589 C C . ASP A 1 76 ? -1.576 1.172 -9.037 1.00 86.50 76 ASP A C 1
ATOM 591 O O . ASP A 1 76 ? -1.385 1.008 -10.246 1.00 86.50 76 ASP A O 1
ATOM 595 N N . ILE A 1 77 ? -2.556 0.556 -8.381 1.00 87.56 77 ILE A N 1
ATOM 596 C CA . ILE A 1 77 ? -3.572 -0.253 -9.046 1.00 87.56 77 ILE A CA 1
ATOM 597 C C . ILE A 1 77 ? -4.953 0.208 -8.598 1.00 87.56 77 ILE A C 1
ATOM 599 O O . ILE A 1 77 ? -5.213 0.374 -7.412 1.00 87.56 77 ILE A O 1
ATOM 603 N N . SER A 1 78 ? -5.866 0.367 -9.550 1.00 82.50 78 SER A N 1
ATOM 604 C CA . SER A 1 78 ? -7.265 0.706 -9.298 1.00 82.50 78 SER A CA 1
ATOM 605 C C . SER A 1 78 ? -8.204 -0.101 -10.196 1.00 82.50 78 SER A C 1
ATOM 607 O O . SER A 1 78 ? -7.781 -0.763 -11.147 1.00 82.50 78 SER A O 1
ATOM 609 N N . TYR A 1 79 ? -9.497 -0.104 -9.872 1.00 80.56 79 TYR A N 1
ATOM 610 C CA . TYR A 1 79 ? -10.520 -0.788 -10.660 1.00 80.56 79 TYR A CA 1
ATOM 611 C C . TYR A 1 79 ? -11.725 0.121 -10.869 1.00 80.56 79 TYR A C 1
ATOM 613 O O . TYR A 1 79 ? -12.351 0.568 -9.910 1.00 80.56 79 TYR A O 1
ATOM 621 N N . ALA A 1 80 ? -12.062 0.374 -12.130 1.00 78.88 80 ALA A N 1
ATOM 622 C CA . ALA A 1 80 ? -13.204 1.192 -12.511 1.00 78.88 80 ALA A CA 1
ATOM 623 C C . ALA A 1 80 ? -13.748 0.740 -13.868 1.00 78.88 80 ALA A C 1
ATOM 625 O O . ALA A 1 80 ? -12.987 0.378 -14.768 1.00 78.88 80 ALA A O 1
ATOM 626 N N . HIS A 1 81 ? -15.074 0.775 -14.024 1.00 87.88 81 HIS A N 1
ATOM 627 C CA . HIS A 1 81 ? -15.770 0.446 -15.277 1.00 87.88 81 HIS A CA 1
ATOM 628 C C . HIS A 1 81 ? -15.380 -0.921 -15.867 1.00 87.88 81 HIS A C 1
ATOM 630 O O . HIS A 1 81 ? -15.070 -1.036 -17.055 1.00 87.88 81 HIS A O 1
ATOM 636 N N . GLY A 1 82 ? -15.356 -1.957 -15.024 1.00 90.12 82 GLY A N 1
ATOM 637 C CA . GLY A 1 82 ? -15.053 -3.321 -15.459 1.00 90.12 82 GLY A CA 1
ATOM 638 C C . GLY A 1 82 ? -13.571 -3.592 -15.735 1.00 90.12 82 GLY A C 1
ATOM 639 O O . GLY A 1 82 ? -13.240 -4.675 -16.212 1.00 90.12 82 GLY A O 1
ATOM 640 N N . ARG A 1 83 ? -12.678 -2.624 -15.483 1.00 90.06 83 ARG A N 1
ATOM 641 C CA . ARG A 1 83 ? -11.267 -2.675 -15.883 1.00 90.06 83 ARG A CA 1
ATOM 642 C C . ARG A 1 83 ? -10.331 -2.376 -14.720 1.00 90.06 83 ARG A C 1
ATOM 644 O O . ARG A 1 83 ? -10.603 -1.490 -13.914 1.00 90.06 83 ARG A O 1
ATOM 651 N N . TYR A 1 84 ? -9.217 -3.105 -14.686 1.00 91.00 84 TYR A N 1
ATOM 652 C CA . TYR A 1 84 ? -8.061 -2.769 -13.862 1.00 91.00 84 TYR A CA 1
ATOM 653 C C . TYR A 1 84 ? -7.235 -1.691 -14.559 1.00 91.00 84 TYR A C 1
ATOM 655 O O . TYR A 1 84 ? -6.991 -1.774 -15.764 1.00 91.00 84 TYR A O 1
ATOM 663 N N . TRP A 1 85 ? -6.780 -0.719 -13.785 1.00 85.81 85 TRP A N 1
ATOM 664 C CA . TRP A 1 85 ? -5.872 0.335 -14.204 1.00 85.81 85 TRP A CA 1
ATOM 665 C C . TRP A 1 85 ? -4.605 0.187 -13.375 1.00 85.81 85 TRP A C 1
ATOM 667 O O . TRP A 1 85 ? -4.681 0.130 -12.152 1.00 85.81 85 TRP A O 1
ATOM 677 N N . LEU A 1 86 ? -3.460 0.066 -14.040 1.00 89.56 86 LEU A N 1
ATOM 678 C CA . LEU A 1 86 ? -2.156 -0.039 -13.398 1.00 89.56 86 LEU A CA 1
ATOM 679 C C . LEU A 1 86 ? -1.312 1.143 -13.854 1.00 89.56 86 LEU A C 1
ATOM 681 O O . LEU A 1 86 ? -1.105 1.324 -15.055 1.00 89.56 86 LEU A O 1
ATOM 685 N N . VAL A 1 87 ? -0.805 1.905 -12.896 1.00 86.88 87 VAL A N 1
ATOM 686 C CA . VAL A 1 87 ? 0.186 2.952 -13.121 1.00 86.88 87 VAL A CA 1
ATOM 687 C C . VAL A 1 87 ? 1.499 2.470 -12.524 1.00 86.88 87 VAL A C 1
ATOM 689 O O . VAL A 1 87 ? 1.544 1.988 -11.398 1.00 86.88 87 VAL A O 1
ATOM 692 N N . ALA A 1 88 ? 2.572 2.555 -13.300 1.00 84.81 88 ALA A N 1
ATOM 693 C CA . ALA A 1 88 ? 3.908 2.183 -12.863 1.00 84.81 88 ALA A CA 1
ATOM 694 C C . ALA A 1 88 ? 4.917 3.167 -13.454 1.00 84.81 88 ALA A C 1
ATOM 696 O O . ALA A 1 88 ? 4.786 3.589 -14.605 1.00 84.81 88 ALA A O 1
ATOM 697 N N . THR A 1 89 ? 5.937 3.502 -12.673 1.00 84.12 89 THR A N 1
ATOM 698 C CA . THR A 1 89 ? 6.919 4.527 -13.036 1.00 84.12 89 THR A CA 1
ATOM 699 C C . THR A 1 89 ? 8.243 3.868 -13.386 1.00 84.12 89 THR A C 1
ATOM 701 O O . THR A 1 89 ? 8.766 3.108 -12.582 1.00 84.12 89 THR A O 1
ATOM 704 N N . ASN A 1 90 ? 8.802 4.161 -14.565 1.00 88.69 90 ASN A N 1
ATOM 705 C CA . ASN A 1 90 ? 10.152 3.739 -14.959 1.00 88.69 90 ASN A CA 1
ATOM 706 C C . ASN A 1 90 ? 11.161 4.830 -14.590 1.00 88.69 90 ASN A C 1
ATOM 708 O O . ASN A 1 90 ? 11.438 5.728 -15.388 1.00 88.69 90 ASN A O 1
ATOM 712 N N . VAL A 1 91 ? 11.689 4.769 -13.374 1.00 86.00 91 VAL A N 1
ATOM 713 C CA . VAL A 1 91 ? 12.646 5.754 -12.871 1.00 86.00 91 VAL A CA 1
ATOM 714 C C . VAL A 1 91 ? 14.006 5.517 -13.522 1.00 86.00 91 VAL A C 1
ATOM 716 O O . VAL A 1 91 ? 14.510 4.396 -13.536 1.00 86.00 91 VAL A O 1
ATOM 719 N N . LYS A 1 92 ? 14.605 6.571 -14.086 1.00 81.75 92 LYS A N 1
ATOM 720 C CA . LYS A 1 92 ? 15.934 6.523 -14.730 1.00 81.75 92 LYS A CA 1
ATOM 721 C C . LYS A 1 92 ? 17.015 7.256 -13.934 1.00 81.75 92 LYS A C 1
ATOM 723 O O . LYS A 1 92 ? 18.184 6.902 -14.031 1.00 81.75 92 LYS A O 1
ATOM 728 N N . SER A 1 93 ? 16.626 8.260 -13.155 1.00 77.75 93 SER A N 1
ATOM 729 C CA . SER A 1 93 ? 17.495 9.033 -12.271 1.00 77.75 93 SER A CA 1
ATOM 730 C C . SER A 1 93 ? 16.660 9.697 -11.175 1.00 77.75 93 SER A C 1
ATOM 732 O O . SER A 1 93 ? 15.441 9.814 -11.295 1.00 77.75 93 SER A O 1
ATOM 734 N N . VAL A 1 94 ? 17.320 10.112 -10.095 1.00 65.81 94 VAL A N 1
ATOM 735 C CA . VAL A 1 94 ? 16.712 10.803 -8.954 1.00 65.81 94 VAL A CA 1
ATOM 736 C C . VAL A 1 94 ? 17.580 12.017 -8.626 1.00 65.81 94 VAL A C 1
ATOM 738 O O . VAL A 1 94 ? 18.797 11.891 -8.514 1.00 65.81 94 VAL A O 1
ATOM 741 N N . HIS A 1 95 ? 16.965 13.190 -8.470 1.00 60.88 95 HIS A N 1
ATOM 742 C CA . HIS A 1 95 ? 17.652 14.449 -8.159 1.00 60.88 95 HIS A CA 1
ATOM 743 C C . HIS A 1 95 ? 17.176 15.046 -6.820 1.00 60.88 95 HIS A C 1
ATOM 745 O O . HIS A 1 95 ? 16.669 16.161 -6.791 1.00 60.88 95 HIS A O 1
ATOM 751 N N . ALA A 1 96 ? 17.306 14.323 -5.699 1.00 56.00 96 ALA A N 1
ATOM 752 C CA . ALA A 1 96 ? 17.255 14.941 -4.362 1.00 56.00 96 ALA A CA 1
ATOM 753 C C . ALA A 1 96 ? 17.975 14.112 -3.301 1.00 56.00 96 ALA A C 1
ATOM 755 O O . ALA A 1 96 ? 18.358 12.960 -3.506 1.00 56.00 96 ALA A O 1
ATOM 756 N N . SER A 1 97 ? 18.157 14.766 -2.159 1.00 51.59 97 SER A N 1
ATOM 757 C CA . SER A 1 97 ? 18.842 14.268 -0.979 1.00 51.59 97 SER A CA 1
ATOM 758 C C . SER A 1 97 ? 17.896 13.445 -0.103 1.00 51.59 97 SER A C 1
ATOM 760 O O . SER A 1 97 ? 16.884 13.955 0.373 1.00 51.59 97 SER A O 1
ATOM 762 N N . PHE A 1 98 ? 18.259 12.193 0.177 1.00 54.12 98 PHE A N 1
ATOM 763 C CA . PHE A 1 98 ? 17.623 11.373 1.211 1.00 54.12 98 PHE A CA 1
ATOM 764 C C . PHE A 1 98 ? 18.155 11.784 2.589 1.00 54.12 98 PHE A C 1
ATOM 766 O O . PHE A 1 98 ? 19.067 11.162 3.128 1.00 54.12 98 PHE A O 1
ATOM 773 N N . THR A 1 99 ? 17.637 12.865 3.165 1.00 48.81 99 THR A N 1
ATOM 774 C CA . THR A 1 99 ? 17.869 13.160 4.583 1.00 48.81 99 THR A CA 1
ATOM 775 C C . THR A 1 99 ? 16.674 12.672 5.384 1.00 48.81 99 THR A C 1
ATOM 777 O O . THR A 1 99 ? 15.676 13.373 5.531 1.00 48.81 99 THR A O 1
ATOM 780 N N . ASP A 1 100 ? 16.781 11.455 5.913 1.00 43.03 100 ASP A N 1
ATOM 781 C CA . ASP A 1 100 ? 15.780 10.884 6.813 1.00 43.03 100 ASP A CA 1
ATOM 782 C C . ASP A 1 100 ? 15.853 11.592 8.179 1.00 43.03 100 ASP A C 1
ATOM 784 O O . ASP A 1 100 ? 16.530 11.173 9.117 1.00 43.03 100 ASP A O 1
ATOM 788 N N . ARG A 1 101 ? 15.243 12.778 8.254 1.00 42.44 101 ARG A N 1
ATOM 789 C CA . ARG A 1 101 ? 15.050 13.551 9.486 1.00 42.44 101 ARG A CA 1
ATOM 790 C C . ARG A 1 101 ? 13.573 13.526 9.842 1.00 42.44 101 ARG A C 1
ATOM 792 O O . ARG A 1 101 ? 12.882 14.541 9.752 1.00 42.44 101 ARG A O 1
ATOM 799 N N . THR A 1 102 ? 13.088 12.348 10.208 1.00 49.91 102 THR A N 1
ATOM 800 C CA . THR A 1 102 ? 11.706 12.181 10.649 1.00 49.91 102 THR A CA 1
ATOM 801 C C . THR A 1 102 ? 11.604 12.516 12.137 1.00 49.91 102 THR A C 1
ATOM 803 O O . THR A 1 102 ? 12.101 11.780 12.986 1.00 49.91 102 THR A O 1
ATOM 806 N N . THR A 1 103 ? 10.965 13.642 12.462 1.00 47.47 103 THR A N 1
ATOM 807 C CA . THR A 1 103 ? 10.558 13.971 13.836 1.00 47.47 103 THR A CA 1
ATOM 808 C C . THR A 1 103 ? 9.089 13.601 14.004 1.00 47.47 103 THR A C 1
ATOM 810 O O . THR A 1 103 ? 8.214 14.268 13.452 1.00 47.47 103 THR A O 1
ATOM 813 N N . THR A 1 104 ? 8.809 12.542 14.762 1.00 49.84 104 THR A N 1
ATOM 814 C CA . THR A 1 104 ? 7.437 12.141 15.102 1.00 49.84 104 THR A CA 1
ATOM 815 C C . THR A 1 104 ? 6.971 12.916 16.330 1.00 49.84 104 THR A C 1
ATOM 817 O O . THR A 1 104 ? 7.562 12.799 17.401 1.00 49.84 104 THR A O 1
ATOM 820 N N . TYR A 1 105 ? 5.898 13.692 16.191 1.00 46.16 105 TYR A N 1
ATOM 821 C CA . TYR A 1 105 ? 5.228 14.344 17.317 1.00 46.16 105 TYR A CA 1
ATOM 822 C C . TYR A 1 105 ? 3.993 13.534 17.710 1.00 46.16 105 TYR A C 1
ATOM 824 O O . TYR A 1 105 ? 3.179 13.180 16.857 1.00 46.16 105 TYR A O 1
ATOM 832 N N . LEU A 1 106 ? 3.841 13.242 19.003 1.00 52.22 106 LEU A N 1
ATOM 833 C CA . LEU A 1 106 ? 2.647 12.584 19.526 1.00 52.22 106 LEU A CA 1
ATOM 834 C C . LEU A 1 106 ? 1.532 13.634 19.653 1.00 52.22 106 LEU A C 1
ATOM 836 O O . LEU A 1 106 ? 1.463 14.378 20.629 1.00 52.22 106 LEU A O 1
ATOM 840 N N . CYS A 1 107 ? 0.695 13.751 18.624 1.00 51.53 107 CYS A N 1
ATOM 841 C CA . CYS A 1 107 ? -0.415 14.702 18.594 1.00 51.53 107 CYS A CA 1
ATOM 842 C C . CYS A 1 107 ? -1.630 14.134 19.345 1.00 51.53 107 CYS A C 1
ATOM 844 O O . CYS A 1 107 ? -2.562 13.621 18.733 1.00 51.53 107 CYS A O 1
ATOM 846 N N . GLY A 1 108 ? -1.606 14.232 20.677 1.00 66.69 108 GLY A N 1
ATOM 847 C CA . GLY A 1 108 ? -2.692 13.775 21.548 1.00 66.69 108 GLY A CA 1
ATOM 848 C C . GLY A 1 108 ? -2.785 12.251 21.688 1.00 66.69 108 GLY A C 1
ATOM 849 O O . GLY A 1 108 ? -2.135 11.490 20.973 1.00 66.69 108 GLY A O 1
ATOM 850 N N . SER A 1 109 ? -3.586 11.798 22.651 1.00 75.81 109 SER A N 1
ATOM 851 C CA . SER A 1 109 ? -3.888 10.383 22.859 1.00 75.81 109 SER A CA 1
ATOM 852 C C . SER A 1 109 ? -5.363 10.202 23.198 1.00 75.81 109 SER A C 1
ATOM 854 O O . SER A 1 109 ? -5.977 11.043 23.855 1.00 75.81 109 SER A O 1
ATOM 856 N N . VAL A 1 110 ? -5.934 9.094 22.731 1.00 83.56 110 VAL A N 1
ATOM 857 C CA . VAL A 1 110 ? -7.280 8.663 23.105 1.00 83.56 110 VAL A CA 1
ATOM 858 C C . VAL A 1 110 ? -7.127 7.477 24.055 1.00 83.56 110 VAL A C 1
ATOM 860 O O . VAL A 1 110 ? -6.587 6.450 23.634 1.00 83.56 110 VAL A O 1
ATOM 863 N N . PRO A 1 111 ? -7.562 7.581 25.323 1.00 86.81 111 PRO A N 1
ATOM 864 C CA . PRO A 1 111 ? -7.537 6.444 26.228 1.00 86.81 111 PRO A CA 1
ATOM 865 C C . PRO A 1 111 ? -8.531 5.384 25.743 1.00 86.81 111 PRO A C 1
ATOM 867 O O . PRO A 1 111 ? -9.703 5.676 25.511 1.00 86.81 111 PRO A O 1
ATOM 870 N N . VAL A 1 112 ? -8.057 4.148 25.593 1.00 89.62 112 VAL A N 1
ATOM 871 C CA . VAL A 1 112 ? -8.919 2.998 25.301 1.00 89.62 112 VAL A CA 1
ATOM 872 C C . VAL A 1 112 ? -9.604 2.583 26.608 1.00 89.62 112 VAL A C 1
ATOM 874 O O . VAL A 1 112 ? -8.891 2.292 27.571 1.00 89.62 112 VAL A O 1
ATOM 877 N N . PRO A 1 113 ? -10.949 2.563 26.683 1.00 93.88 113 PRO A N 1
ATOM 878 C CA . PRO A 1 113 ? -11.658 2.157 27.891 1.00 93.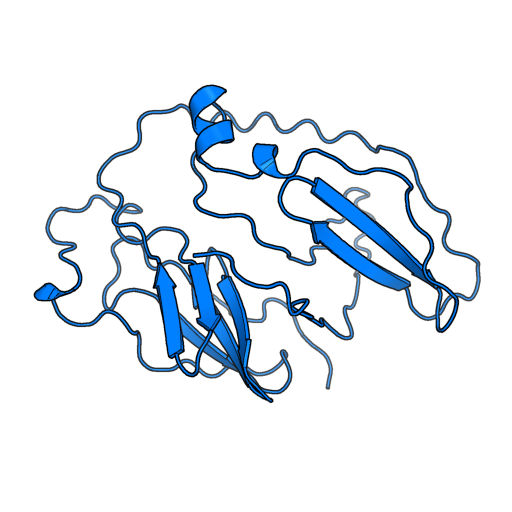88 113 PRO A CA 1
ATOM 879 C C . PRO A 1 113 ? -11.272 0.746 28.341 1.00 93.88 113 PRO A C 1
ATOM 881 O O . PRO A 1 113 ? -11.093 -0.156 27.515 1.00 93.88 113 PRO A O 1
ATOM 884 N N . GLU A 1 114 ? -11.182 0.543 29.653 1.00 93.62 114 GLU A N 1
ATOM 885 C CA . GLU A 1 114 ? -10.920 -0.777 30.223 1.00 93.62 114 GLU A CA 1
ATOM 886 C C . GLU A 1 114 ? -12.007 -1.776 29.792 1.00 93.62 114 GLU A C 1
ATOM 888 O O . GLU A 1 114 ? -13.193 -1.452 29.751 1.00 93.62 114 GLU A O 1
ATOM 893 N N . GLY A 1 115 ? -11.595 -2.990 29.420 1.00 93.31 115 GLY A N 1
ATOM 894 C CA . GLY A 1 115 ? -12.502 -4.028 28.921 1.00 93.31 115 GLY A CA 1
ATOM 895 C C . GLY A 1 115 ? -12.847 -3.951 27.428 1.00 93.31 115 GLY A C 1
ATOM 896 O O . GLY A 1 115 ? -13.533 -4.850 26.941 1.00 93.31 115 GLY A O 1
ATOM 897 N N . THR A 1 116 ? -12.350 -2.950 26.688 1.00 93.19 116 THR A N 1
ATOM 898 C CA . THR A 1 116 ? -12.506 -2.880 25.220 1.00 93.19 116 THR A CA 1
ATOM 899 C C . THR A 1 116 ? -11.946 -4.141 24.562 1.00 93.19 116 THR A C 1
ATOM 901 O O . THR A 1 116 ? -10.790 -4.505 24.793 1.00 93.19 116 THR A O 1
ATOM 904 N N . ARG A 1 117 ? -12.737 -4.804 23.711 1.00 91.94 117 ARG A N 1
ATOM 905 C CA . ARG A 1 117 ? -12.307 -6.034 23.020 1.00 91.94 117 ARG A CA 1
ATOM 906 C C . ARG A 1 117 ? -11.683 -5.742 21.664 1.00 91.94 117 ARG A C 1
ATOM 908 O O . ARG A 1 117 ? -10.775 -6.451 21.238 1.00 91.94 117 ARG A O 1
ATOM 915 N N . THR A 1 118 ? -12.184 -4.728 20.968 1.00 90.88 118 THR A N 1
ATOM 916 C CA . THR A 1 118 ? -11.749 -4.355 19.623 1.00 90.88 118 THR A CA 1
ATOM 917 C C . THR A 1 118 ? -11.693 -2.844 19.454 1.00 90.88 118 THR A C 1
ATOM 919 O O . THR A 1 118 ? -12.549 -2.102 19.934 1.00 90.88 118 THR A O 1
ATOM 922 N N . VAL A 1 119 ? -10.679 -2.387 18.724 1.00 91.94 119 VAL A N 1
ATOM 923 C CA . VAL A 1 119 ? -10.565 -1.003 18.265 1.00 91.94 119 VAL A CA 1
ATOM 924 C C . VAL A 1 119 ? -10.716 -1.018 16.754 1.00 91.94 119 VAL A C 1
ATOM 926 O O . VAL A 1 119 ? -9.976 -1.712 16.056 1.00 91.94 119 VAL A O 1
ATOM 929 N N . ARG A 1 120 ? -11.683 -0.262 16.241 1.00 91.81 120 ARG A N 1
ATOM 930 C CA . ARG A 1 120 ? -11.878 -0.064 14.805 1.00 91.81 120 ARG A CA 1
ATOM 931 C C . ARG A 1 120 ? -11.322 1.301 14.440 1.00 91.81 120 ARG A C 1
ATOM 933 O O . ARG A 1 120 ? -11.654 2.291 15.082 1.00 91.81 120 ARG A O 1
ATOM 940 N N . LEU A 1 121 ? -10.483 1.344 13.413 1.00 90.62 121 LEU A N 1
ATOM 941 C CA . LEU A 1 121 ? -9.873 2.565 12.894 1.00 90.62 121 LEU A CA 1
ATOM 942 C C . LEU A 1 121 ? -10.354 2.785 11.464 1.00 90.62 121 LEU A C 1
ATOM 944 O O . LEU A 1 121 ? -10.528 1.827 10.709 1.00 90.62 121 LEU A O 1
ATOM 948 N N . ARG A 1 122 ? -10.566 4.043 11.085 1.00 89.38 122 ARG A N 1
ATOM 949 C CA . ARG A 1 122 ? -10.940 4.415 9.721 1.00 89.38 122 ARG A CA 1
ATOM 950 C C . ARG A 1 122 ? -10.245 5.707 9.333 1.00 89.38 122 ARG A C 1
ATOM 952 O O . ARG A 1 122 ? -10.227 6.652 10.110 1.00 89.38 122 ARG A O 1
ATOM 959 N N . THR A 1 123 ? -9.759 5.770 8.099 1.00 88.44 123 THR A N 1
ATOM 960 C CA . THR A 1 123 ? -9.488 7.046 7.436 1.00 88.44 123 THR A CA 1
ATOM 961 C C . THR A 1 123 ? -10.573 7.320 6.403 1.00 88.44 123 THR A C 1
ATOM 963 O O . THR A 1 123 ? -11.019 6.403 5.709 1.00 88.44 123 THR A O 1
ATOM 966 N N . ARG A 1 124 ? -11.043 8.565 6.320 1.00 88.19 124 ARG A N 1
ATOM 967 C CA . ARG A 1 124 ? -11.919 9.021 5.232 1.00 88.19 124 ARG A CA 1
ATOM 968 C C . ARG A 1 124 ? -11.149 10.025 4.404 1.00 88.19 124 ARG A C 1
ATOM 970 O O . ARG A 1 124 ? -10.656 11.004 4.950 1.00 88.19 124 ARG A O 1
ATOM 977 N N . ILE A 1 125 ? -11.093 9.802 3.097 1.00 84.81 125 ILE A N 1
ATOM 978 C CA . ILE A 1 125 ? -10.437 10.701 2.149 1.00 84.81 125 ILE A CA 1
ATOM 979 C C . ILE A 1 125 ? -11.518 11.379 1.303 1.00 84.81 125 ILE A C 1
ATOM 981 O O . ILE A 1 125 ? -12.434 10.736 0.788 1.00 84.81 125 ILE A O 1
ATOM 985 N N . ARG A 1 126 ? -11.435 12.704 1.207 1.00 83.88 126 ARG A N 1
ATOM 986 C CA . ARG A 1 126 ? -12.375 13.595 0.521 1.00 83.88 126 ARG A CA 1
ATOM 987 C C . ARG A 1 126 ? -11.595 14.570 -0.338 1.00 83.88 126 ARG A C 1
ATOM 989 O O . ARG A 1 126 ? -11.308 15.680 0.104 1.00 83.88 126 ARG A O 1
ATOM 996 N N . THR A 1 127 ? -11.262 14.152 -1.556 1.00 81.56 127 THR A N 1
ATOM 997 C CA . THR A 1 127 ? -10.532 14.968 -2.536 1.00 81.56 127 THR A CA 1
ATOM 998 C C . THR A 1 127 ? -9.255 15.568 -1.930 1.00 81.56 127 THR A C 1
ATOM 1000 O O . THR A 1 127 ? -8.233 14.898 -1.875 1.00 81.56 127 THR A O 1
ATOM 1003 N N . SER A 1 128 ? -9.310 16.799 -1.416 1.00 83.94 128 SER A N 1
ATOM 1004 C CA . SER A 1 128 ? -8.179 17.540 -0.856 1.00 83.94 128 SER A CA 1
ATOM 1005 C C . SER A 1 128 ? -7.988 17.395 0.656 1.00 83.94 128 SER A C 1
ATOM 1007 O O . SER A 1 128 ? -7.091 18.033 1.202 1.00 83.94 128 SER A O 1
ATOM 1009 N N . ARG A 1 129 ? -8.801 16.604 1.367 1.00 87.69 129 ARG A N 1
ATOM 1010 C CA . ARG A 1 129 ? -8.659 16.403 2.820 1.00 87.69 129 ARG A CA 1
ATOM 1011 C C . ARG A 1 129 ? -8.837 14.951 3.228 1.00 87.69 129 ARG A C 1
ATOM 1013 O O . ARG A 1 129 ? -9.516 14.189 2.544 1.00 87.69 129 ARG A O 1
ATOM 1020 N N . TYR A 1 130 ? -8.272 14.587 4.370 1.00 87.75 130 TYR A N 1
ATOM 1021 C CA . TYR A 1 130 ? -8.516 13.295 5.008 1.00 87.75 130 TYR A CA 1
ATOM 1022 C C . TYR A 1 130 ? -8.793 13.469 6.501 1.00 87.75 130 TYR A C 1
ATOM 1024 O O . TYR A 1 130 ? -8.521 14.529 7.047 1.00 87.75 130 TYR A O 1
ATOM 1032 N N . THR A 1 131 ? -9.350 12.462 7.165 1.00 88.56 131 THR A N 1
ATOM 1033 C CA . THR A 1 131 ? -9.521 12.447 8.627 1.00 88.56 131 THR A CA 1
ATOM 1034 C C . THR A 1 131 ? -9.315 11.043 9.171 1.00 88.56 131 THR A C 1
ATOM 1036 O O . THR A 1 131 ? -9.506 10.075 8.435 1.00 88.56 131 THR A O 1
ATOM 1039 N N . TYR A 1 132 ? -8.958 10.937 10.450 1.00 88.38 132 TYR A N 1
ATOM 1040 C CA . TYR A 1 132 ? -8.909 9.678 11.185 1.00 88.38 132 TYR A CA 1
ATOM 1041 C C . TYR A 1 132 ? -10.081 9.614 12.165 1.00 88.38 132 TYR A C 1
ATOM 1043 O O . TYR A 1 132 ? -10.283 10.533 12.957 1.00 88.38 132 TYR A O 1
ATOM 1051 N N . ASP A 1 133 ? -10.822 8.514 12.133 1.00 90.75 133 ASP A N 1
ATOM 1052 C CA . ASP A 1 133 ? -11.902 8.201 13.062 1.00 90.75 133 ASP A CA 1
ATOM 1053 C C . ASP A 1 133 ? -11.600 6.873 13.768 1.00 90.75 133 ASP A C 1
ATOM 1055 O O . ASP A 1 133 ? -10.896 6.007 13.235 1.00 90.75 133 ASP A O 1
ATOM 1059 N N . TYR A 1 134 ? -12.194 6.675 14.940 1.00 92.75 134 TYR A N 1
ATOM 1060 C CA . TYR A 1 134 ? -12.074 5.431 15.694 1.00 92.75 134 TYR A CA 1
ATOM 1061 C C . TYR A 1 134 ? -13.404 5.020 16.325 1.00 92.75 134 TYR A C 1
ATOM 1063 O O . TYR A 1 134 ? -14.306 5.835 16.495 1.00 92.75 134 TYR A O 1
ATOM 1071 N N . ALA A 1 135 ? -13.539 3.748 16.675 1.00 95.12 135 ALA A N 1
ATOM 1072 C CA . ALA A 1 135 ? -14.644 3.238 17.474 1.00 95.12 135 ALA A CA 1
ATOM 1073 C C . ALA A 1 135 ? -14.154 2.109 18.386 1.00 95.12 135 ALA A C 1
ATOM 1075 O O . ALA A 1 135 ? -13.243 1.360 18.022 1.00 95.12 135 ALA A O 1
ATOM 1076 N N . PHE A 1 136 ? -14.786 1.972 19.548 1.00 96.00 136 PHE A N 1
ATOM 1077 C CA . PHE A 1 136 ? -14.555 0.865 20.475 1.00 96.00 136 PHE A CA 1
ATOM 1078 C C . PHE A 1 136 ? -15.685 -0.144 20.349 1.00 96.00 136 PHE A C 1
ATOM 1080 O O . PHE A 1 136 ? -16.856 0.247 20.341 1.00 96.00 136 PHE A O 1
ATOM 1087 N N . ASP A 1 137 ? -15.327 -1.420 20.220 1.00 94.06 137 ASP A N 1
ATOM 1088 C CA . ASP A 1 137 ? -16.270 -2.524 20.031 1.00 94.06 137 ASP A CA 1
ATOM 1089 C C . ASP A 1 137 ? -17.302 -2.193 18.957 1.00 94.06 137 ASP A C 1
ATOM 1091 O O . ASP A 1 137 ? -16.916 -1.637 17.934 1.00 94.06 137 ASP A O 1
ATOM 1095 N N . ASP A 1 138 ? -18.586 -2.467 19.173 1.00 93.94 138 ASP A N 1
ATOM 1096 C CA . ASP A 1 138 ? -19.670 -2.135 18.239 1.00 93.94 138 ASP A CA 1
ATOM 1097 C C . ASP A 1 138 ? -20.247 -0.722 18.445 1.00 93.94 138 ASP A C 1
ATOM 1099 O O . ASP A 1 138 ? -21.284 -0.373 17.881 1.00 93.94 138 ASP A O 1
ATOM 1103 N N . GLY A 1 139 ? -19.562 0.118 19.226 1.00 95.31 139 GLY A N 1
ATOM 1104 C CA . GLY A 1 139 ? -19.974 1.488 19.517 1.00 95.31 139 GLY A CA 1
ATOM 1105 C C . GLY A 1 139 ? -19.988 2.428 18.299 1.00 95.31 139 GLY A C 1
ATOM 1106 O O . GLY A 1 139 ? -19.602 2.054 17.185 1.00 95.31 139 GLY A O 1
ATOM 1107 N N . PRO A 1 140 ? -20.434 3.680 18.488 1.00 96.25 140 PRO A N 1
ATOM 1108 C CA . PRO A 1 140 ? -20.441 4.673 17.422 1.00 96.25 140 PRO A CA 1
ATOM 1109 C C . PRO A 1 140 ? -19.018 5.090 17.019 1.00 96.25 140 PRO A C 1
ATOM 1111 O O . PRO A 1 140 ? -18.083 5.047 17.821 1.00 96.25 140 PRO 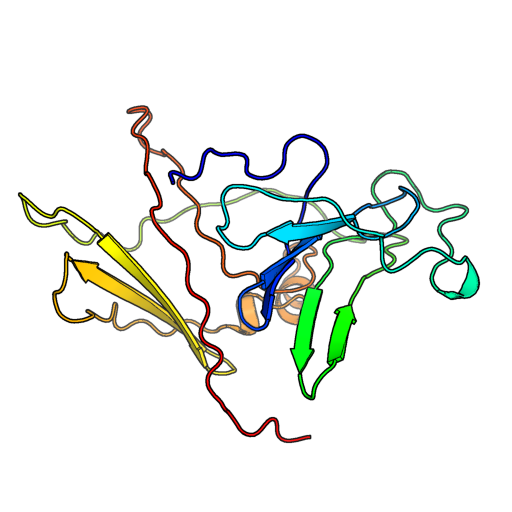A O 1
ATOM 1114 N N . TRP A 1 141 ? -18.874 5.541 15.770 1.00 94.75 141 TRP A N 1
ATOM 1115 C CA . TRP A 1 141 ? -17.652 6.198 15.304 1.00 94.75 141 TRP A CA 1
ATOM 1116 C C . TRP A 1 141 ? -17.472 7.548 15.995 1.00 94.75 141 TRP A C 1
ATOM 1118 O O . TRP A 1 141 ? -18.400 8.352 16.052 1.00 94.75 141 TRP A O 1
ATOM 1128 N N . GLN A 1 142 ? -16.257 7.793 16.466 1.00 93.50 142 GLN A N 1
ATOM 1129 C CA . GLN A 1 142 ? -15.799 9.045 17.040 1.00 93.50 142 GLN A CA 1
ATOM 1130 C C . GLN A 1 142 ? -14.833 9.705 16.059 1.00 93.50 142 GLN A C 1
ATOM 1132 O O . GLN A 1 142 ? -13.856 9.092 15.619 1.00 93.50 142 GLN A O 1
ATOM 1137 N N . GLU A 1 143 ? -15.124 10.950 15.696 1.00 89.00 143 GLU A N 1
ATOM 1138 C CA . GLU A 1 143 ? -14.261 11.740 14.822 1.00 89.00 143 GLU A CA 1
ATOM 1139 C C . GLU A 1 143 ? -13.150 12.392 15.647 1.00 89.00 143 GLU A C 1
ATOM 1141 O O . GLU A 1 143 ? -13.396 12.922 16.730 1.00 89.00 143 GLU A O 1
ATOM 1146 N N . THR A 1 144 ? -11.924 12.415 15.122 1.00 81.88 144 THR A N 1
ATOM 1147 C CA . THR A 1 144 ? -10.836 13.184 15.760 1.00 81.88 144 THR A CA 1
ATOM 1148 C C . THR A 1 144 ? -10.993 14.696 15.573 1.00 81.88 144 THR A C 1
ATOM 1150 O O . THR A 1 144 ? -10.264 15.470 16.186 1.00 81.88 144 THR A O 1
ATOM 1153 N N . GLY A 1 145 ? -11.920 15.133 14.711 1.00 74.94 145 GLY A N 1
ATOM 1154 C CA . GLY A 1 145 ? -12.206 16.545 14.441 1.00 74.94 145 GLY A CA 1
ATOM 1155 C C . GLY A 1 145 ? -11.149 17.259 13.594 1.00 74.94 145 GLY A C 1
ATOM 1156 O O . GLY A 1 145 ? -11.271 18.458 13.346 1.00 74.94 145 GLY A O 1
ATOM 1157 N N . THR A 1 146 ? -10.123 16.548 13.117 1.00 79.62 146 THR A N 1
ATOM 1158 C CA . THR A 1 146 ? -9.070 17.122 12.270 1.00 79.62 146 THR A CA 1
ATOM 1159 C C . THR A 1 146 ? -9.246 16.694 10.821 1.00 79.62 146 THR A C 1
ATOM 1161 O O . THR A 1 146 ? -9.502 15.526 10.530 1.00 79.62 146 THR A O 1
ATOM 1164 N N . TRP A 1 147 ? -9.097 17.653 9.907 1.00 86.56 147 TRP A N 1
ATOM 1165 C CA . TRP A 1 147 ? -9.127 17.415 8.465 1.00 86.56 147 TRP A CA 1
ATOM 1166 C C . TRP A 1 147 ? -7.871 17.984 7.801 1.00 86.56 147 TRP A C 1
ATOM 1168 O O . TRP A 1 147 ? -7.945 19.072 7.215 1.00 86.56 147 TRP A O 1
ATOM 1178 N N . PRO A 1 148 ? -6.710 17.311 7.927 1.00 85.19 148 PRO A N 1
ATOM 1179 C CA . PRO A 1 148 ? -5.484 17.776 7.301 1.00 85.19 148 PRO A CA 1
ATOM 1180 C C . PRO A 1 148 ? -5.604 17.822 5.777 1.00 85.19 148 PRO A C 1
ATOM 1182 O O . PRO A 1 148 ? -6.446 17.160 5.161 1.00 85.19 148 PRO A O 1
ATOM 1185 N N . ASP A 1 149 ? -4.735 18.626 5.178 1.00 86.25 149 ASP A N 1
ATOM 1186 C CA . ASP A 1 149 ? -4.628 18.757 3.733 1.00 86.25 149 ASP A CA 1
ATOM 1187 C C . ASP A 1 149 ? -4.040 17.477 3.128 1.00 86.25 149 ASP A C 1
ATOM 1189 O O . ASP A 1 149 ? -2.894 17.133 3.398 1.00 86.25 149 ASP A O 1
ATOM 1193 N N . ALA A 1 150 ? -4.812 16.773 2.301 1.00 85.31 150 ALA A N 1
ATOM 1194 C CA . ALA A 1 150 ? -4.376 15.541 1.646 1.00 85.31 150 ALA A CA 1
ATOM 1195 C C . ALA A 1 150 ? -3.307 15.787 0.576 1.00 85.31 150 ALA A C 1
ATOM 1197 O O . ALA A 1 150 ? -2.571 14.866 0.234 1.00 85.31 150 ALA A O 1
ATOM 1198 N N . ARG A 1 151 ? -3.175 17.021 0.065 1.00 80.44 151 ARG A N 1
ATOM 1199 C CA . ARG A 1 151 ? -2.176 17.354 -0.963 1.00 80.44 151 ARG A CA 1
ATOM 1200 C C . ARG A 1 151 ? -0.754 17.145 -0.467 1.00 80.44 151 ARG A C 1
ATOM 1202 O O . ARG A 1 151 ? 0.116 16.868 -1.283 1.00 80.44 151 ARG A O 1
ATOM 1209 N N . ILE A 1 152 ? -0.522 17.203 0.847 1.00 79.44 152 ILE A N 1
ATOM 1210 C CA . ILE A 1 152 ? 0.800 16.934 1.430 1.00 79.44 152 ILE A CA 1
ATOM 1211 C C . ILE A 1 152 ? 1.287 15.504 1.166 1.00 79.44 152 ILE A C 1
ATOM 1213 O O . ILE A 1 152 ? 2.475 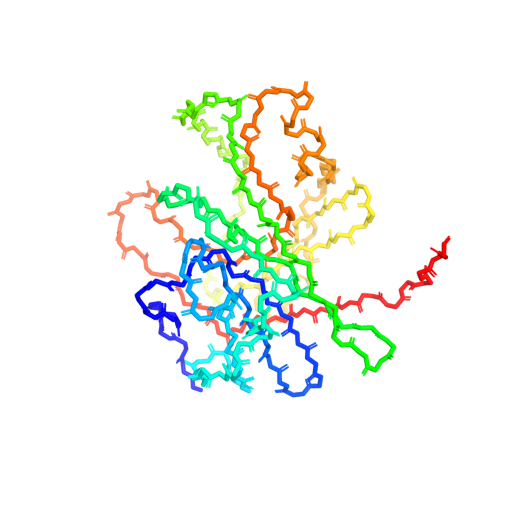15.236 1.294 1.00 79.44 152 ILE A O 1
ATOM 1217 N N . LEU A 1 153 ? 0.365 14.599 0.821 1.00 77.50 153 LEU A N 1
ATOM 1218 C CA . LEU A 1 153 ? 0.639 13.204 0.491 1.00 77.50 153 LEU A CA 1
ATOM 1219 C C . LEU A 1 153 ? 0.932 13.000 -1.008 1.00 77.50 153 LEU A C 1
ATOM 1221 O O . LEU A 1 153 ? 1.141 11.867 -1.426 1.00 77.50 153 LEU A O 1
ATOM 1225 N N . SER A 1 154 ? 0.907 14.065 -1.820 1.00 73.75 154 SER A N 1
ATOM 1226 C CA . SER A 1 154 ? 1.211 14.002 -3.256 1.00 73.75 154 SER A CA 1
ATOM 1227 C C . SER A 1 154 ? 2.701 14.171 -3.548 1.00 73.75 154 SER A C 1
ATOM 1229 O O . SER A 1 154 ? 3.423 14.874 -2.833 1.00 73.75 154 SER A O 1
ATOM 1231 N N . ASP A 1 155 ? 3.128 13.577 -4.657 1.00 69.94 155 ASP A N 1
ATOM 1232 C CA . ASP A 1 155 ? 4.442 13.769 -5.265 1.00 69.94 155 ASP A CA 1
ATOM 1233 C C . ASP A 1 155 ? 4.681 15.227 -5.680 1.00 69.94 155 ASP A C 1
ATOM 1235 O O . ASP A 1 155 ? 5.764 15.755 -5.434 1.00 69.94 155 ASP A O 1
ATOM 1239 N N . ASP A 1 156 ? 3.665 15.908 -6.217 1.00 73.44 156 ASP A N 1
ATOM 1240 C CA . ASP A 1 156 ? 3.732 17.335 -6.556 1.00 73.44 156 ASP A CA 1
ATOM 1241 C C . ASP A 1 156 ? 4.108 18.195 -5.341 1.00 73.44 156 ASP A C 1
ATOM 1243 O O . ASP A 1 156 ? 4.986 19.062 -5.414 1.00 73.44 156 ASP A O 1
ATOM 1247 N N . TYR A 1 157 ? 3.467 17.947 -4.194 1.00 76.31 157 TYR A N 1
ATOM 1248 C CA . TYR A 1 157 ? 3.766 18.673 -2.963 1.00 76.31 157 TYR A CA 1
ATOM 1249 C C . TYR A 1 157 ? 5.157 18.323 -2.432 1.00 76.31 157 TYR A C 1
ATOM 1251 O O . TYR A 1 157 ? 5.920 19.225 -2.074 1.00 76.31 157 TYR A O 1
ATOM 1259 N N . ALA A 1 158 ? 5.500 17.034 -2.406 1.00 73.12 158 ALA A N 1
ATOM 1260 C CA . ALA A 1 158 ? 6.817 16.538 -2.022 1.00 73.12 158 ALA A CA 1
ATOM 1261 C C . ALA A 1 158 ? 7.935 17.207 -2.840 1.00 73.12 158 ALA A C 1
ATOM 1263 O O . ALA A 1 158 ? 8.871 17.774 -2.268 1.00 73.12 158 ALA A O 1
ATOM 1264 N N . TRP A 1 159 ? 7.788 17.238 -4.166 1.00 68.81 159 TRP A N 1
ATOM 1265 C CA . TRP A 1 159 ? 8.734 17.851 -5.093 1.00 68.81 159 TRP A CA 1
ATOM 1266 C C . TRP A 1 159 ? 8.891 19.355 -4.853 1.00 68.81 159 TRP A C 1
ATOM 1268 O O . TRP A 1 159 ? 10.010 19.841 -4.675 1.00 68.81 159 TRP A O 1
ATOM 1278 N N . GLN A 1 160 ? 7.780 20.097 -4.771 1.00 74.81 160 GLN A N 1
ATOM 1279 C CA . GLN A 1 160 ? 7.798 21.553 -4.564 1.00 74.81 160 GLN A CA 1
ATOM 1280 C C . GLN A 1 160 ? 8.450 21.974 -3.240 1.00 74.81 160 GLN A C 1
ATOM 1282 O O . GLN A 1 160 ? 8.943 23.096 -3.127 1.00 74.81 160 GLN A O 1
ATOM 1287 N N . HIS A 1 161 ? 8.476 21.084 -2.246 1.00 72.50 161 HIS A N 1
ATOM 1288 C CA . HIS A 1 161 ? 9.015 21.366 -0.915 1.00 72.50 161 HIS A CA 1
ATOM 1289 C C . HIS A 1 161 ? 10.342 20.645 -0.635 1.00 72.50 161 HIS A C 1
ATOM 1291 O O . HIS A 1 161 ? 10.814 20.669 0.504 1.00 72.50 161 HIS A O 1
ATOM 1297 N N . GLY A 1 162 ? 10.952 20.010 -1.645 1.00 65.31 162 GLY A N 1
ATOM 1298 C CA . GLY A 1 162 ? 12.226 19.297 -1.510 1.00 65.31 162 GLY A CA 1
ATOM 1299 C C . GLY A 1 162 ? 12.165 18.096 -0.559 1.00 65.31 162 GLY A C 1
ATOM 1300 O O . GLY A 1 162 ? 13.161 17.768 0.085 1.00 65.31 162 GLY A O 1
ATOM 1301 N N . ARG A 1 163 ? 10.991 17.469 -0.418 1.00 61.88 163 ARG A N 1
ATOM 1302 C CA . ARG A 1 163 ? 10.719 16.367 0.513 1.00 61.88 163 ARG A CA 1
ATOM 1303 C C . ARG A 1 163 ? 10.494 15.056 -0.243 1.00 61.88 163 ARG A C 1
ATOM 1305 O O . ARG A 1 163 ? 9.359 14.674 -0.464 1.00 61.88 163 ARG A O 1
ATOM 1312 N N . GLY A 1 164 ? 11.570 14.336 -0.558 1.00 61.16 164 GLY A N 1
ATOM 1313 C CA . GLY A 1 164 ? 11.503 12.945 -1.034 1.00 61.16 164 GLY A CA 1
ATOM 1314 C C . GLY A 1 164 ? 10.865 12.734 -2.417 1.00 61.16 164 GLY A C 1
ATOM 1315 O O . GLY A 1 164 ? 10.551 13.679 -3.134 1.00 61.16 164 GLY A O 1
ATOM 1316 N N . PHE A 1 165 ? 10.714 11.457 -2.785 1.00 61.31 165 PHE A N 1
ATOM 1317 C CA . PHE A 1 165 ? 10.158 10.984 -4.057 1.00 61.31 165 PHE A CA 1
ATOM 1318 C C . PHE A 1 165 ? 9.280 9.774 -3.784 1.00 61.31 165 PHE A C 1
ATOM 1320 O O . PHE A 1 165 ? 9.790 8.669 -3.607 1.00 61.31 165 PHE A O 1
ATOM 1327 N N . PHE A 1 166 ? 7.971 9.969 -3.704 1.00 58.38 166 PHE A N 1
ATOM 1328 C CA . PHE A 1 166 ? 7.051 8.854 -3.548 1.00 58.38 166 PHE A CA 1
ATOM 1329 C C . PHE A 1 166 ? 5.832 9.082 -4.429 1.00 58.38 166 PHE A C 1
ATOM 1331 O O . PHE A 1 166 ? 5.203 10.134 -4.359 1.00 58.38 166 PHE A O 1
ATOM 1338 N N . THR A 1 167 ? 5.547 8.111 -5.292 1.00 55.03 167 THR A N 1
ATOM 1339 C CA . THR A 1 167 ? 4.435 8.157 -6.240 1.00 55.03 167 THR A CA 1
ATOM 1340 C C . THR A 1 167 ? 3.211 7.509 -5.608 1.00 55.03 167 THR A C 1
ATOM 1342 O O . THR A 1 167 ? 3.121 6.286 -5.538 1.00 55.03 167 THR A O 1
ATOM 1345 N N . GLY A 1 168 ? 2.271 8.340 -5.153 1.00 56.47 168 GLY A N 1
ATOM 1346 C CA . GLY A 1 168 ? 0.969 7.907 -4.638 1.00 56.47 168 GLY A CA 1
ATOM 1347 C C . GLY A 1 168 ? 0.831 7.991 -3.118 1.00 56.47 168 GLY A C 1
ATOM 1348 O O . GLY A 1 168 ? 1.804 8.070 -2.381 1.00 56.47 168 GLY A O 1
ATOM 1349 N N . ALA A 1 169 ? -0.407 7.976 -2.631 1.00 68.25 169 ALA A N 1
ATOM 1350 C CA . ALA A 1 169 ? -0.709 7.928 -1.206 1.00 68.25 169 ALA A CA 1
ATOM 1351 C C . ALA A 1 169 ? -1.433 6.617 -0.905 1.00 68.25 169 ALA A C 1
ATOM 1353 O O . ALA A 1 169 ? -2.544 6.391 -1.382 1.00 68.25 169 ALA A O 1
ATOM 1354 N N . THR A 1 170 ? -0.817 5.750 -0.108 1.00 70.12 170 THR A N 1
ATOM 1355 C CA . THR A 1 170 ? -1.424 4.487 0.318 1.00 70.12 170 THR A CA 1
ATOM 1356 C C . THR A 1 170 ? -2.043 4.623 1.700 1.00 70.12 170 THR A C 1
ATOM 1358 O O . THR A 1 170 ? -1.473 5.212 2.617 1.00 70.12 170 THR A O 1
ATOM 1361 N N . VAL A 1 171 ? -3.221 4.025 1.872 1.00 71.44 171 VAL A N 1
ATOM 1362 C CA . VAL A 1 171 ? -3.793 3.793 3.198 1.00 71.44 171 VAL A CA 1
ATOM 1363 C C . VAL A 1 171 ? -3.375 2.402 3.636 1.00 71.44 171 VAL A C 1
ATOM 1365 O O . VAL A 1 171 ? -3.861 1.402 3.115 1.00 71.44 171 VAL A O 1
ATOM 1368 N N . GLY A 1 172 ? -2.467 2.357 4.600 1.00 68.94 172 GLY A N 1
ATOM 1369 C CA . GLY A 1 172 ? -2.022 1.131 5.242 1.00 68.94 172 GLY A CA 1
ATOM 1370 C C . GLY A 1 172 ? -2.315 1.156 6.733 1.00 68.94 172 GLY A C 1
ATOM 1371 O O . GLY A 1 172 ? -2.526 2.210 7.334 1.00 68.94 172 GLY A O 1
ATOM 1372 N N . LEU A 1 173 ? -2.305 -0.027 7.334 1.00 71.50 173 LEU A N 1
ATOM 1373 C CA . LEU A 1 173 ? -2.359 -0.191 8.774 1.00 71.50 173 LEU A CA 1
ATOM 1374 C C . LEU A 1 173 ? -0.999 -0.719 9.223 1.00 71.50 173 LEU A C 1
ATOM 1376 O O . LEU A 1 173 ? -0.587 -1.803 8.814 1.00 71.50 173 LEU A O 1
ATOM 1380 N N . CYS A 1 174 ? -0.285 0.059 10.030 1.00 70.00 174 CYS A N 1
ATOM 1381 C CA . CYS A 1 174 ? 0.981 -0.358 10.614 1.00 70.00 174 CYS A CA 1
ATOM 1382 C C . CYS A 1 174 ? 0.905 -0.278 12.138 1.00 70.00 174 CYS A C 1
ATOM 1384 O O . CYS A 1 174 ? 0.158 0.515 12.713 1.00 70.00 174 CYS A O 1
ATOM 1386 N N . THR A 1 175 ? 1.691 -1.117 12.802 1.00 68.69 175 THR A N 1
ATOM 1387 C CA . THR A 1 175 ? 1.952 -0.990 14.233 1.00 68.69 175 THR A CA 1
ATOM 1388 C C . THR A 1 175 ? 3.435 -0.836 14.415 1.00 68.69 175 THR A C 1
ATOM 1390 O O . THR A 1 175 ? 4.215 -1.677 13.975 1.00 68.69 175 THR A O 1
ATOM 1393 N N . VAL A 1 176 ? 3.803 0.249 15.077 1.00 68.94 176 VAL A N 1
ATOM 1394 C CA . VAL A 1 176 ? 5.174 0.524 15.467 1.00 68.94 176 VAL A CA 1
ATOM 1395 C C . VAL A 1 176 ? 5.183 0.587 16.983 1.00 68.94 176 VAL A C 1
ATOM 1397 O O . VAL A 1 176 ? 4.562 1.472 17.573 1.00 68.94 176 VAL A O 1
ATOM 1400 N N . ASP A 1 177 ? 5.857 -0.366 17.622 1.00 69.44 177 ASP A N 1
ATOM 1401 C CA . ASP A 1 177 ? 6.122 -0.273 19.052 1.00 69.44 177 ASP A CA 1
ATOM 1402 C C . ASP A 1 177 ? 7.233 0.755 19.286 1.00 69.44 177 ASP A C 1
ATOM 1404 O O . ASP A 1 177 ? 8.419 0.455 19.175 1.00 69.44 177 ASP A O 1
ATOM 1408 N N . MET A 1 178 ? 6.834 1.984 19.606 1.00 67.31 178 MET A N 1
ATOM 1409 C CA . MET A 1 178 ? 7.765 3.054 19.982 1.00 67.31 178 MET A CA 1
ATOM 1410 C C . MET A 1 178 ? 8.142 3.016 21.469 1.00 67.31 178 MET A C 1
ATOM 1412 O O . MET A 1 178 ? 9.010 3.768 21.901 1.00 67.31 178 MET A O 1
ATOM 1416 N N . SER A 1 179 ? 7.477 2.174 22.260 1.00 69.06 179 SER A N 1
ATOM 1417 C CA . SER A 1 179 ? 7.649 2.102 23.713 1.00 69.06 179 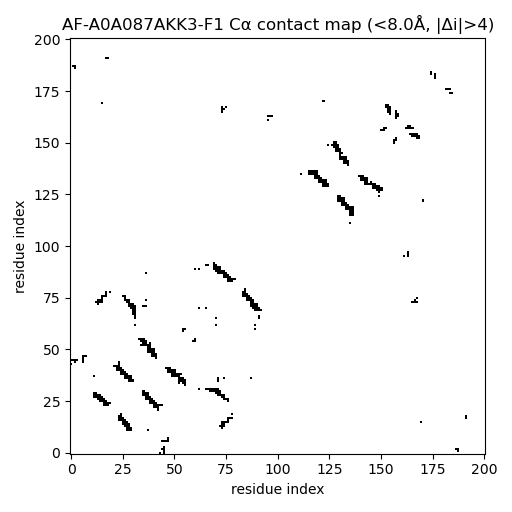SER A CA 1
ATOM 1418 C C . SER A 1 179 ? 8.697 1.074 24.145 1.00 69.06 179 SER A C 1
ATOM 1420 O O . SER A 1 179 ? 9.215 1.144 25.257 1.00 69.06 179 SER A O 1
ATOM 1422 N N . GLY A 1 180 ? 9.014 0.118 23.264 1.00 71.69 180 GLY A N 1
ATOM 1423 C CA . GLY A 1 180 ? 9.935 -0.983 23.536 1.00 71.69 180 GLY A CA 1
ATOM 1424 C C . GLY A 1 180 ? 9.332 -2.101 24.392 1.00 71.69 180 GLY A C 1
ATOM 1425 O O . GLY A 1 180 ? 10.050 -3.034 24.757 1.00 71.69 180 GLY A O 1
ATOM 1426 N N . TYR A 1 181 ? 8.031 -2.048 24.700 1.00 76.19 181 TYR A N 1
ATOM 1427 C CA . TYR A 1 181 ? 7.334 -3.064 25.496 1.00 76.19 181 TYR A CA 1
ATOM 1428 C C . TYR A 1 181 ? 7.097 -4.383 24.751 1.00 76.19 181 TYR A C 1
ATOM 1430 O O . TYR A 1 181 ? 6.595 -5.338 25.342 1.00 76.19 181 TYR A O 1
ATOM 1438 N N . ARG A 1 182 ? 7.469 -4.460 23.468 1.00 74.88 182 ARG A N 1
ATOM 1439 C CA . ARG A 1 182 ? 7.261 -5.609 22.577 1.00 74.88 182 ARG A CA 1
ATOM 1440 C C . ARG A 1 182 ? 5.794 -6.029 22.518 1.00 74.88 182 ARG A C 1
ATOM 1442 O O . ARG A 1 182 ? 5.478 -7.206 22.344 1.00 74.88 182 ARG A O 1
ATOM 1449 N N . ALA A 1 183 ? 4.897 -5.058 22.674 1.00 73.88 183 ALA A N 1
ATOM 1450 C CA . ALA A 1 183 ? 3.472 -5.282 22.540 1.00 73.88 183 ALA A CA 1
ATOM 1451 C C . ALA A 1 183 ? 3.146 -5.560 21.068 1.00 73.88 183 ALA A C 1
ATOM 1453 O O . ALA A 1 183 ? 3.633 -4.875 20.167 1.00 73.88 183 ALA A O 1
ATOM 1454 N N . SER A 1 184 ? 2.318 -6.574 20.825 1.00 73.31 184 SER A N 1
ATOM 1455 C CA . SER A 1 184 ? 1.825 -6.879 19.483 1.00 73.31 184 SER A CA 1
ATOM 1456 C C . SER A 1 184 ? 0.430 -6.297 19.299 1.00 73.31 184 SER A C 1
ATOM 1458 O O . SER A 1 184 ? -0.405 -6.362 20.202 1.00 73.31 184 SER A O 1
ATOM 1460 N N . ALA A 1 185 ? 0.167 -5.743 18.120 1.00 74.06 185 ALA A N 1
ATOM 1461 C CA . ALA A 1 185 ? -1.192 -5.490 17.672 1.00 74.06 185 ALA A CA 1
ATOM 1462 C C . ALA A 1 185 ? -1.586 -6.592 16.693 1.00 74.06 185 ALA A C 1
ATOM 1464 O O . ALA A 1 185 ? -0.830 -6.936 15.783 1.00 74.06 185 ALA A O 1
ATOM 1465 N N . THR A 1 186 ? -2.780 -7.143 16.887 1.00 79.44 186 THR A N 1
ATOM 1466 C CA . THR A 1 186 ? -3.373 -8.091 15.946 1.00 79.44 186 THR A CA 1
ATOM 1467 C C . THR A 1 186 ? -4.477 -7.388 15.183 1.00 79.44 186 THR A C 1
ATOM 1469 O O . THR A 1 186 ? -5.392 -6.824 15.780 1.00 79.44 186 THR A O 1
ATOM 1472 N N . PHE A 1 187 ? -4.409 -7.455 13.860 1.00 80.31 187 PHE A N 1
ATOM 1473 C CA . PHE A 1 187 ? -5.430 -6.905 12.984 1.00 80.31 187 PHE A CA 1
ATOM 1474 C C . PHE A 1 187 ? -6.324 -8.028 12.478 1.00 80.31 187 PHE A C 1
ATOM 1476 O O . PHE A 1 187 ? -5.861 -8.972 11.841 1.00 80.31 187 PHE A O 1
ATOM 1483 N N . THR A 1 188 ? -7.612 -7.941 12.796 1.00 81.19 188 THR A N 1
ATOM 1484 C CA . THR A 1 188 ? -8.602 -8.974 12.464 1.00 81.19 188 THR A CA 1
ATOM 1485 C C . THR A 1 188 ? -9.313 -8.720 11.138 1.00 81.19 188 THR A C 1
ATOM 1487 O O . THR A 1 188 ? -10.000 -9.608 10.640 1.00 81.19 188 THR A O 1
ATOM 1490 N N . GLY A 1 189 ? -9.143 -7.537 10.544 1.00 78.00 189 GLY A N 1
ATOM 1491 C CA . GLY A 1 189 ? -9.715 -7.209 9.247 1.00 78.00 189 GLY A CA 1
ATOM 1492 C C . GLY A 1 189 ? -9.257 -5.856 8.714 1.00 78.00 189 GLY A C 1
ATOM 1493 O O . GLY A 1 189 ? -8.800 -4.991 9.460 1.00 78.00 189 GLY A O 1
ATOM 1494 N N . PHE A 1 190 ? -9.412 -5.691 7.404 1.00 79.69 190 PHE A N 1
ATOM 1495 C CA . PHE A 1 190 ? -9.233 -4.439 6.682 1.00 79.69 190 PHE A CA 1
ATOM 1496 C C . PHE A 1 190 ? -10.335 -4.346 5.625 1.00 79.69 190 PHE A C 1
ATOM 1498 O O . PHE A 1 190 ? -10.577 -5.301 4.882 1.00 79.69 190 PHE A O 1
ATOM 1505 N N . ASP A 1 191 ? -11.021 -3.207 5.579 1.00 80.31 191 ASP A N 1
ATOM 1506 C CA . ASP A 1 191 ? -12.086 -2.944 4.617 1.00 80.31 191 ASP A CA 1
ATOM 1507 C C . ASP A 1 191 ? -11.803 -1.626 3.896 1.00 80.31 191 ASP A C 1
ATOM 1509 O O . ASP A 1 191 ? -11.423 -0.633 4.517 1.00 80.31 191 ASP A O 1
ATOM 1513 N N . TYR A 1 192 ? -12.009 -1.627 2.582 1.00 78.44 192 TYR A N 1
ATOM 1514 C CA . TYR A 1 192 ? -11.904 -0.449 1.734 1.00 78.44 192 TYR A CA 1
ATOM 1515 C C . TYR A 1 192 ? -13.251 -0.239 1.056 1.00 78.44 192 TYR A C 1
ATOM 1517 O O . TYR A 1 192 ? -13.740 -1.108 0.331 1.00 78.44 192 TYR A O 1
ATOM 1525 N N . ARG A 1 193 ? -13.848 0.929 1.296 1.00 80.69 193 ARG A N 1
ATOM 1526 C CA . ARG A 1 193 ? -15.131 1.314 0.710 1.00 80.69 193 ARG A CA 1
ATOM 1527 C C . ARG A 1 193 ? -14.915 2.530 -0.176 1.00 80.69 193 ARG A C 1
ATOM 1529 O O . ARG A 1 193 ? -14.799 3.631 0.365 1.00 80.69 193 ARG A O 1
ATOM 1536 N N . PRO A 1 194 ? -14.855 2.360 -1.507 1.00 75.88 194 PRO A N 1
ATOM 1537 C CA . PRO A 1 194 ? -14.935 3.510 -2.383 1.00 7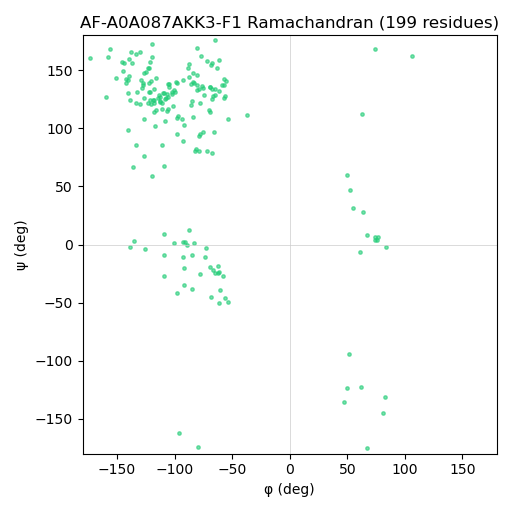5.88 194 PRO A CA 1
ATOM 1538 C C . PRO A 1 194 ? -16.326 4.116 -2.197 1.00 75.88 194 PRO A C 1
ATOM 1540 O O . PRO A 1 194 ? -17.333 3.407 -2.255 1.00 75.88 194 PRO A O 1
ATOM 1543 N N . GLU A 1 195 ? -16.406 5.418 -1.947 1.00 71.62 195 GLU A N 1
ATOM 1544 C CA . GLU A 1 195 ? -17.685 6.088 -2.129 1.00 71.62 195 GLU A CA 1
ATOM 1545 C C . GLU A 1 195 ? -17.927 6.279 -3.618 1.00 71.62 195 GLU A C 1
ATOM 1547 O O . GLU A 1 195 ? -17.029 6.692 -4.352 1.00 71.62 195 GLU A O 1
ATOM 1552 N N . ALA A 1 196 ? -19.145 5.965 -4.058 1.00 55.59 196 ALA A N 1
ATOM 1553 C CA . ALA A 1 196 ? -19.603 6.261 -5.404 1.00 55.59 196 ALA A CA 1
ATOM 1554 C C . ALA A 1 196 ? -19.732 7.785 -5.563 1.00 55.59 196 ALA A C 1
ATOM 1556 O O . ALA A 1 196 ? -20.813 8.351 -5.436 1.00 55.59 196 ALA A O 1
ATOM 1557 N N . GLY A 1 197 ? -18.608 8.462 -5.773 1.00 52.00 197 GLY A N 1
ATOM 1558 C CA . GLY A 1 197 ? -18.581 9.816 -6.300 1.00 52.00 197 GLY A CA 1
ATOM 1559 C C . GLY A 1 197 ? -18.667 9.756 -7.820 1.00 52.00 197 GLY A C 1
ATOM 1560 O O . GLY A 1 197 ? -18.046 8.893 -8.440 1.00 52.00 197 GLY A O 1
ATOM 1561 N N . GLU A 1 198 ? -19.423 10.669 -8.431 1.00 41.34 198 GLU A N 1
ATOM 1562 C CA . GLU A 1 198 ? -19.255 10.971 -9.852 1.00 41.34 198 GLU A CA 1
ATOM 1563 C C . GLU A 1 198 ? -17.780 11.316 -10.087 1.00 41.34 198 GLU A C 1
ATOM 1565 O O . GLU A 1 198 ? -17.305 12.372 -9.662 1.00 41.34 198 GLU A O 1
ATOM 1570 N N . VAL A 1 199 ? -17.043 10.423 -10.747 1.00 42.22 199 VAL A N 1
ATOM 1571 C CA . VAL A 1 199 ? -15.758 10.774 -11.348 1.00 42.22 199 VAL A CA 1
ATOM 1572 C C . VAL A 1 199 ? -16.105 11.761 -12.452 1.00 42.22 199 VAL A C 1
ATOM 1574 O O . VAL A 1 199 ? -16.572 11.366 -13.520 1.00 42.22 199 VAL A O 1
ATOM 1577 N N . ARG A 1 200 ? -15.995 13.060 -12.160 1.00 34.25 200 ARG A N 1
ATOM 1578 C CA . ARG A 1 200 ? -16.127 14.071 -13.205 1.00 34.25 200 ARG A CA 1
ATOM 1579 C C . ARG A 1 200 ? -14.917 13.916 -14.132 1.00 34.25 200 ARG A C 1
ATOM 1581 O O . ARG A 1 200 ? -13.804 13.870 -13.605 1.00 34.25 200 ARG A O 1
ATOM 1588 N N . PRO A 1 201 ? -15.149 13.737 -15.444 1.00 34.50 201 PRO A N 1
ATOM 1589 C CA . PRO A 1 201 ? -14.089 13.537 -16.426 1.00 34.50 201 PRO A CA 1
ATOM 1590 C C . PRO A 1 201 ? -13.130 14.726 -16.496 1.00 34.50 201 PRO A C 1
ATOM 1592 O O . PRO A 1 201 ? -13.552 15.854 -16.144 1.00 34.50 201 PRO A O 1
#

Organism: NCBI:txid1688

Solvent-accessible surface area (backbone atoms only — not comparable to full-atom values): 13100 Å² total; per-residue (Å²): 136,79,61,60,86,69,65,65,76,80,93,59,47,51,74,21,71,43,74,59,91,72,36,35,40,37,34,17,27,35,26,68,45,81,64,33,39,49,32,33,38,24,74,74,79,44,58,69,44,80,50,80,44,86,42,78,47,66,91,78,55,78,64,82,92,49,50,90,84,27,19,30,42,48,32,46,53,48,77,58,94,95,38,80,46,77,51,71,44,78,42,82,78,84,94,79,74,87,72,90,76,83,80,88,74,84,84,74,86,79,86,78,64,89,85,65,84,42,78,46,76,45,76,51,80,56,94,60,28,31,33,54,34,38,23,53,57,93,52,70,80,43,74,69,85,55,66,53,65,40,53,73,50,34,40,70,45,19,53,78,67,72,51,68,88,52,71,64,73,81,91,78,88,84,85,78,71,84,82,73,78,78,70,81,85,85,70,91,78,87,86,85,78,83,75,92,64,86,81,76,130

pLDDT: mean 81.59, std 14.44, range [34.25, 97.81]